Protein AF-K7WJP2-F1 (afdb_monomer)

Mean predicted aligned error: 11.39 Å

InterPro domains:
  IPR005546 Autotransporter beta-domain [PF03797] (173-309)
  IPR005546 Autotransporter beta-domain [PS51208] (166-311)
  IPR006315 Outer membrane autotransporter barrel domain [TIGR01414] (13-310)
  IPR022095 Outer membrane protein B, passenger domain, Rickettsia [PF12334] (1-45)
  IPR036709 Autotransporter beta-domain superfamily [G3DSA:2.40.128.130] (159-311)
  IPR036709 Autotransporter beta-domain superfamily [SSF103515] (112-309)

Organism: NCBI:txid109232

Solvent-accessible surface area (backbone atoms only — not comparable to full-atom values): 17684 Å² total; per-residue (Å²): 130,93,84,74,78,48,83,48,98,69,36,41,43,44,84,76,90,73,67,86,80,91,71,85,72,79,76,90,54,82,44,45,46,61,44,78,47,70,48,98,85,68,32,46,32,39,41,64,40,88,32,45,57,63,44,52,52,51,25,29,61,76,36,85,57,37,69,25,75,66,31,67,63,36,47,54,55,50,60,69,42,64,92,33,73,66,43,58,38,52,74,36,46,82,47,54,67,54,40,21,51,38,49,42,46,68,45,50,84,64,62,66,62,53,50,54,52,50,52,50,53,54,48,54,53,50,49,55,51,50,54,50,51,60,63,53,61,62,74,58,46,89,80,38,77,82,68,70,66,95,75,87,76,86,72,74,76,77,77,77,89,69,96,66,97,66,91,74,59,63,70,44,79,51,74,48,75,52,76,46,81,48,76,44,69,69,52,85,45,38,61,16,37,40,34,41,35,42,35,40,38,42,37,42,36,34,36,80,42,84,47,33,37,41,33,42,34,43,32,46,36,42,34,47,34,42,36,26,71,86,41,57,80,23,40,36,40,35,45,33,43,32,45,32,43,37,37,36,35,58,76,51,104,44,34,39,38,36,39,36,39,39,41,33,49,29,46,34,41,39,37,39,58,37,56,47,46,48,98,87,33,52,79,46,79,47,77,47,76,49,75,52,78,48,78,49,76,50,72,50,78,49,73,52,72,65,80,82,86,81,128

pLDDT: mean 81.8, std 19.87, range [26.59, 97.88]

Secondary structure (DSSP, 8-state):
----EEEETTEEEE-S---S-------S-TTEEEEEEE-TTS-EEEEEEE-HHHHHHHHHHTSTTTT-TTHHHHHHHHHH-TTSHHHHHHTT--SHHHHHHHHHHHH--SHHHHHHHHHHHHHHHHHHHHHHHHHHHTTS-TTSTTT----S-----------S--TT--EEEEEEEEEEEEEE--BTTBPPEEEEEEEEEEEEEEEEETTEEEEEEEEEEEEEEEE-GGGBTBEEEEEEEEEEEEEEEEEETTEEEEEEEEEEEEEEEEEEEEEEE-TT--EEEEEEEEEEEEEEEEEEEEEEE------

Foldseek 3Di:
DDWDWDDDVFKIWGDDPDDPDPDDDDDQQPQWDWDWDQDPVRIIIIGTDGNNLVLLLVLQCPDLLNQAPCLNVLSVVVCVPCVDPLNVQLSLARDSPRNNLQSSLVSHDCVVVVVVVVVVVVVVLVVVVVVVQVVCQQVLDPVNVVVPDDDDDDPPPPPDPDPDDDDAKDKDKDKDKDWDWDWDPQDSSDWTKIKIKIKMKIKMKIAPDSFKIKIKIKMWMWMKIQTHGSQHPKIKIKTKIKIKIWMKGDDDPFKIKIKMKMKMKIKMKIWGWHWGADPNSDIDIDIDIDIDIDMDIDMDMDMDTDDDPDD

Sequence (311 aa):
GTQTYTLIQGGARFNGTLGGPNFAVTGNNRFVKYGLIRDANQDYVITRTNNAANVVTNDIAGSQFAGAPGVGQNVTTFVNATNTAAYNNLLLAKNSADSANFVGAIVTGTSAAVTNVQLDVSKDIQAQLGNRLGALRYLGTPETAEMAGPEAGAVPAAVAAGDEAVDNVAYGIWAKSFYTDAHQSKKGGLAGYKAKTTGVVIGLDTLANDNLMIGAAIGITKTDIKHQDYKKGDKTNVNGFSFSLYGAQQLVENFFAQGSAIFSLNQVKNKSQRYFFDANGNMSKQIAAGNYDNMTFGGNLTVGYDYNAMQ

Structure (mmCIF, N/CA/C/O backbone):
data_AF-K7WJP2-F1
#
_entry.id   AF-K7WJP2-F1
#
loop_
_atom_site.group_PDB
_atom_site.id
_atom_site.type_symbol
_atom_site.label_atom_id
_atom_site.label_alt_id
_atom_site.label_comp_id
_atom_site.label_asym_id
_atom_site.label_entity_id
_atom_site.label_seq_id
_atom_site.pdbx_PDB_ins_code
_atom_site.Cartn_x
_atom_site.Cartn_y
_atom_site.Cartn_z
_atom_site.occupancy
_atom_site.B_iso_or_equiv
_atom_site.auth_seq_id
_atom_site.auth_comp_id
_atom_site.auth_asym_id
_atom_site.auth_atom_id
_atom_site.pdbx_PDB_model_num
ATOM 1 N N . GLY A 1 1 ? 33.399 -10.629 -53.355 1.00 42.06 1 GLY A N 1
ATOM 2 C CA . GLY A 1 1 ? 32.478 -9.787 -54.140 1.00 42.06 1 GLY A CA 1
ATOM 3 C C . GLY A 1 1 ? 31.813 -8.796 -53.214 1.00 42.06 1 GLY A C 1
ATOM 4 O O . GLY A 1 1 ? 31.504 -9.169 -52.088 1.00 42.06 1 GLY A O 1
ATOM 5 N N . THR A 1 2 ? 31.655 -7.552 -53.655 1.00 31.00 2 THR A N 1
ATOM 6 C CA . THR A 1 2 ? 30.932 -6.499 -52.929 1.00 31.00 2 THR A CA 1
ATOM 7 C C . THR A 1 2 ? 29.490 -6.941 -52.693 1.00 31.00 2 THR A C 1
ATOM 9 O O . THR A 1 2 ? 28.813 -7.322 -53.643 1.00 31.00 2 THR A O 1
ATOM 12 N N . GLN A 1 3 ? 29.037 -6.935 -51.439 1.00 45.59 3 GLN A N 1
ATOM 13 C CA . GLN A 1 3 ? 27.653 -7.254 -51.089 1.00 45.59 3 GLN A CA 1
ATOM 14 C C . GLN A 1 3 ? 26.854 -5.960 -50.932 1.00 45.59 3 GLN A C 1
ATOM 16 O O . GLN A 1 3 ? 27.326 -5.003 -50.315 1.00 45.59 3 GLN A O 1
ATOM 21 N N . THR A 1 4 ? 25.654 -5.936 -51.505 1.00 42.53 4 THR A N 1
ATOM 22 C CA . THR A 1 4 ? 24.751 -4.781 -51.496 1.00 42.53 4 THR A CA 1
ATOM 23 C C . THR A 1 4 ? 23.594 -5.060 -50.542 1.00 42.53 4 THR A C 1
ATOM 25 O O . THR A 1 4 ? 22.972 -6.118 -50.615 1.00 42.53 4 THR A O 1
ATOM 28 N N . TYR A 1 5 ? 23.295 -4.111 -49.654 1.00 54.72 5 TYR A N 1
ATOM 29 C CA . TYR A 1 5 ? 22.249 -4.243 -48.637 1.00 54.72 5 TYR A CA 1
ATOM 30 C C . TYR A 1 5 ? 21.093 -3.300 -48.949 1.00 54.72 5 TYR A C 1
ATOM 32 O O . TYR A 1 5 ? 21.313 -2.126 -49.244 1.00 54.72 5 TYR A O 1
ATOM 40 N N . THR A 1 6 ? 19.861 -3.799 -48.839 1.00 54.62 6 THR A N 1
ATOM 41 C CA . THR A 1 6 ? 18.664 -2.954 -48.948 1.00 54.62 6 THR A CA 1
ATOM 42 C C . THR A 1 6 ? 18.075 -2.735 -47.560 1.00 54.62 6 THR A C 1
ATOM 44 O O . THR A 1 6 ? 17.654 -3.688 -46.898 1.00 54.62 6 THR A O 1
ATOM 47 N N . LEU A 1 7 ? 18.055 -1.476 -47.122 1.00 45.44 7 LEU A N 1
ATOM 48 C CA . LEU A 1 7 ? 17.338 -1.038 -45.927 1.00 45.44 7 LEU A CA 1
ATOM 49 C C . LEU A 1 7 ? 15.843 -0.981 -46.247 1.00 45.44 7 LEU A C 1
ATOM 51 O O . LEU A 1 7 ? 15.426 -0.251 -47.143 1.00 45.44 7 LEU A O 1
ATOM 55 N N . ILE A 1 8 ? 15.041 -1.735 -45.503 1.00 59.69 8 ILE A N 1
ATOM 56 C CA . ILE A 1 8 ? 13.579 -1.636 -45.524 1.00 59.69 8 ILE A CA 1
ATOM 57 C C . ILE A 1 8 ? 13.104 -1.197 -44.139 1.00 59.69 8 ILE A C 1
ATOM 59 O O . ILE A 1 8 ? 13.778 -1.420 -43.133 1.00 59.69 8 ILE A O 1
ATOM 63 N N . GLN A 1 9 ? 11.948 -0.545 -44.049 1.00 44.25 9 GLN A N 1
ATOM 64 C CA . GLN A 1 9 ? 11.420 -0.108 -42.758 1.00 44.25 9 GLN A CA 1
ATOM 65 C C . GLN A 1 9 ? 11.231 -1.323 -41.829 1.00 44.25 9 GLN A C 1
ATOM 67 O O . GLN A 1 9 ? 10.409 -2.194 -42.091 1.00 44.25 9 GLN A O 1
ATOM 72 N N . GLY A 1 10 ? 12.029 -1.396 -40.759 1.00 60.16 10 GLY A N 1
ATOM 73 C CA . GLY A 1 10 ? 12.000 -2.496 -39.785 1.00 60.16 10 GLY A CA 1
ATOM 74 C C . GLY A 1 10 ? 13.001 -3.642 -40.009 1.00 60.16 10 GLY A C 1
ATOM 75 O O . GLY A 1 10 ? 13.039 -4.543 -39.170 1.00 60.16 10 GLY A O 1
ATOM 76 N N . GLY A 1 11 ? 13.842 -3.613 -41.054 1.00 60.06 11 GLY A N 1
ATOM 77 C CA . GLY A 1 11 ? 14.811 -4.688 -41.314 1.00 60.06 11 GLY A CA 1
ATOM 78 C C . GLY A 1 11 ? 15.838 -4.408 -42.420 1.00 60.06 11 GLY A C 1
ATOM 79 O O . GLY A 1 11 ? 15.867 -3.337 -43.022 1.00 60.06 11 GLY A O 1
ATOM 80 N N . ALA A 1 12 ? 16.693 -5.393 -42.691 1.00 62.19 12 ALA A N 1
ATOM 81 C CA . ALA A 1 12 ? 17.629 -5.382 -43.818 1.00 62.19 12 ALA A CA 1
ATOM 82 C C . ALA A 1 12 ? 17.532 -6.705 -44.588 1.00 62.19 12 ALA A C 1
ATOM 84 O O . ALA A 1 12 ? 17.389 -7.761 -43.964 1.00 62.19 12 ALA A O 1
ATOM 85 N N . ARG A 1 13 ? 17.597 -6.632 -45.923 1.00 59.22 13 ARG A N 1
ATOM 86 C CA . ARG A 1 13 ? 17.560 -7.790 -46.834 1.00 59.22 13 ARG A CA 1
ATOM 87 C C . ARG A 1 13 ? 18.936 -8.091 -47.423 1.00 59.22 13 ARG A C 1
ATOM 89 O O . ARG A 1 13 ? 19.665 -7.161 -47.778 1.00 59.22 13 ARG A O 1
ATOM 96 N N . PHE A 1 14 ? 19.233 -9.380 -47.581 1.00 64.06 14 PHE A N 1
ATOM 97 C CA . PHE A 1 14 ? 20.459 -9.899 -48.193 1.00 64.06 14 PHE A CA 1
ATOM 98 C C . PHE A 1 14 ? 20.090 -10.834 -49.347 1.00 64.06 14 PHE A C 1
ATOM 100 O O . PHE A 1 14 ? 19.375 -11.811 -49.126 1.00 64.06 14 PHE A O 1
ATOM 107 N N . ASN A 1 15 ? 20.605 -10.554 -50.547 1.00 53.50 15 ASN A N 1
ATOM 108 C CA . ASN A 1 15 ? 20.415 -11.395 -51.729 1.00 53.50 15 ASN A CA 1
ATOM 109 C C . ASN A 1 15 ? 21.696 -12.210 -51.996 1.00 53.50 15 ASN A C 1
ATOM 111 O O . ASN A 1 15 ? 22.764 -11.627 -52.200 1.00 53.50 15 ASN A O 1
ATOM 115 N N . GLY A 1 16 ? 21.604 -13.546 -51.954 1.00 57.06 16 GLY A N 1
ATOM 116 C CA . GLY A 1 16 ? 22.707 -14.460 -52.277 1.00 57.06 16 GLY A CA 1
ATOM 117 C C . GLY A 1 16 ? 22.686 -15.809 -51.541 1.00 57.06 16 GLY A C 1
ATOM 118 O O . GLY A 1 16 ? 22.072 -15.968 -50.486 1.00 57.06 16 GLY A O 1
ATOM 119 N N . THR A 1 17 ? 23.409 -16.792 -52.086 1.00 50.03 17 THR A N 1
ATOM 120 C CA . THR A 1 17 ? 23.555 -18.149 -51.529 1.00 50.03 17 THR A CA 1
ATOM 121 C C . THR A 1 17 ? 24.584 -18.161 -50.394 1.00 50.03 17 THR A C 1
ATOM 123 O O . THR A 1 17 ? 25.717 -18.611 -50.554 1.00 50.03 17 THR A O 1
ATOM 126 N N . LEU A 1 18 ? 24.224 -17.619 -49.230 1.00 55.09 18 LEU A N 1
ATOM 127 C CA . LEU A 1 18 ? 25.015 -17.833 -48.017 1.00 55.09 18 LEU A CA 1
ATOM 128 C C . LEU A 1 18 ? 24.866 -19.309 -47.609 1.00 55.09 18 LEU A C 1
ATOM 130 O O . LEU A 1 18 ? 23.744 -19.779 -47.404 1.00 55.09 18 LEU A O 1
ATOM 134 N N . GLY A 1 19 ? 25.982 -20.041 -47.494 1.00 56.62 19 GLY A N 1
ATOM 135 C CA . GLY A 1 19 ? 26.003 -21.344 -46.817 1.00 56.62 19 GLY A CA 1
ATOM 136 C C . GLY A 1 19 ? 25.412 -21.235 -45.403 1.00 56.62 19 GLY A C 1
ATOM 137 O O . GLY A 1 19 ? 25.327 -20.128 -44.870 1.00 56.62 19 GLY A O 1
ATOM 138 N N . GLY A 1 20 ? 24.970 -22.364 -44.825 1.00 53.22 20 GLY A N 1
ATOM 139 C CA . GLY A 1 20 ? 24.251 -22.421 -43.539 1.00 53.22 20 GLY A CA 1
ATOM 140 C C . GLY A 1 20 ? 24.788 -21.404 -42.516 1.00 53.22 20 GLY A C 1
ATOM 141 O O . GLY A 1 20 ? 25.998 -21.363 -42.290 1.00 53.22 20 GLY A O 1
ATOM 142 N N . PRO A 1 21 ? 23.940 -20.515 -41.968 1.00 55.06 21 PRO A N 1
ATOM 143 C CA . PRO A 1 21 ? 24.413 -19.245 -41.435 1.00 55.06 21 PRO A CA 1
ATOM 144 C C . PRO A 1 21 ? 25.170 -19.439 -40.116 1.00 55.06 21 PRO A C 1
ATOM 146 O O . PRO A 1 21 ? 24.566 -19.708 -39.085 1.00 55.06 21 PRO A O 1
ATOM 149 N N . ASN A 1 22 ? 26.483 -19.204 -40.132 1.00 54.97 22 ASN A N 1
ATOM 150 C CA . ASN A 1 22 ? 27.316 -19.025 -38.932 1.00 54.97 22 ASN A CA 1
ATOM 151 C C . ASN A 1 22 ? 27.387 -17.542 -38.496 1.00 54.97 22 ASN A C 1
ATOM 153 O O . ASN A 1 22 ? 28.381 -17.101 -37.923 1.00 54.97 22 ASN A O 1
ATOM 157 N N . PHE A 1 23 ? 26.360 -16.740 -38.795 1.00 63.97 23 PHE A N 1
ATOM 158 C CA . PHE A 1 23 ? 26.333 -15.311 -38.469 1.00 63.97 23 PHE A CA 1
ATOM 159 C C . PHE A 1 23 ? 25.456 -15.048 -37.243 1.00 63.97 23 PHE A C 1
ATOM 161 O O . PHE A 1 23 ? 24.281 -15.411 -37.221 1.00 63.97 23 PHE A O 1
ATOM 168 N N . ALA A 1 24 ? 26.010 -14.371 -36.238 1.00 64.50 24 ALA A N 1
ATOM 169 C CA . ALA A 1 24 ? 25.243 -13.873 -35.104 1.00 64.50 24 ALA A CA 1
ATOM 170 C C . ALA A 1 24 ? 24.642 -12.500 -35.444 1.00 64.50 24 ALA A C 1
ATOM 172 O O . ALA A 1 24 ? 25.373 -11.562 -35.759 1.00 64.50 24 ALA A O 1
ATOM 173 N N . VAL A 1 25 ? 23.317 -12.361 -35.352 1.00 71.19 25 VAL A N 1
ATOM 174 C CA . VAL A 1 25 ? 22.659 -11.047 -35.384 1.00 71.19 25 VAL A CA 1
ATOM 175 C C . VAL A 1 25 ? 22.611 -10.516 -33.957 1.00 71.19 25 VAL A C 1
ATOM 177 O O . VAL A 1 25 ? 21.909 -11.061 -33.108 1.00 71.19 25 VAL A O 1
ATOM 180 N N . THR A 1 26 ? 23.364 -9.453 -33.692 1.00 71.81 26 THR A N 1
ATOM 181 C CA . THR A 1 26 ? 23.418 -8.802 -32.381 1.00 71.81 26 THR A CA 1
ATOM 182 C C . THR A 1 26 ? 22.869 -7.382 -32.459 1.00 71.81 26 THR A C 1
ATOM 184 O O . THR A 1 26 ? 22.815 -6.758 -33.519 1.00 71.81 26 THR A O 1
ATOM 187 N N . GLY A 1 27 ? 22.422 -6.862 -31.320 1.00 77.75 27 GLY A N 1
ATOM 188 C CA . GLY A 1 27 ? 21.966 -5.487 -31.198 1.00 77.75 27 GLY A CA 1
ATOM 189 C C . GLY A 1 27 ? 22.029 -5.025 -29.750 1.00 77.75 27 GLY A C 1
ATOM 190 O O . GLY A 1 27 ? 21.942 -5.829 -28.826 1.00 77.75 27 GLY A O 1
ATOM 191 N N . ASN A 1 28 ? 22.190 -3.717 -29.559 1.00 82.94 28 ASN A N 1
ATOM 192 C CA . ASN A 1 28 ? 22.454 -3.142 -28.236 1.00 82.94 28 ASN A CA 1
ATOM 193 C C . ASN A 1 28 ? 21.174 -2.771 -27.468 1.00 82.94 28 ASN A C 1
ATOM 195 O O . ASN A 1 28 ? 21.239 -2.450 -26.285 1.00 82.94 28 ASN A O 1
ATOM 199 N N . ASN A 1 29 ? 20.003 -2.786 -28.119 1.00 88.94 29 ASN A N 1
ATOM 200 C CA . ASN A 1 29 ? 18.738 -2.469 -27.460 1.00 88.94 29 ASN A CA 1
ATOM 201 C C . ASN A 1 29 ? 18.149 -3.722 -26.801 1.00 88.94 29 ASN A C 1
ATOM 203 O O . ASN A 1 29 ? 17.668 -4.624 -27.484 1.00 88.94 29 ASN A O 1
ATOM 207 N N . ARG A 1 30 ? 18.125 -3.734 -25.466 1.00 92.44 30 ARG A N 1
ATOM 208 C CA . ARG A 1 30 ? 17.637 -4.867 -24.671 1.00 92.44 30 ARG A CA 1
ATOM 209 C C . ARG A 1 30 ? 16.148 -5.172 -24.830 1.00 92.44 30 ARG A C 1
ATOM 211 O O . ARG A 1 30 ? 15.742 -6.299 -24.586 1.00 92.44 30 ARG A O 1
ATOM 218 N N . PHE A 1 31 ? 15.343 -4.199 -25.248 1.00 94.19 31 PHE A N 1
ATOM 219 C CA . PHE A 1 31 ? 13.901 -4.350 -25.456 1.00 94.19 31 PHE A CA 1
ATOM 220 C C . PHE A 1 31 ? 13.544 -4.799 -26.876 1.00 94.19 31 PHE A C 1
ATOM 222 O O . PHE A 1 31 ? 12.366 -4.939 -27.200 1.00 94.19 31 PHE A O 1
ATOM 229 N N . VAL A 1 32 ? 14.540 -5.036 -27.732 1.00 91.69 32 VAL A N 1
ATOM 230 C CA . VAL A 1 32 ? 14.349 -5.513 -29.102 1.00 91.69 32 VAL A CA 1
ATOM 231 C C . VAL A 1 32 ? 14.952 -6.902 -29.232 1.00 91.69 32 VAL A C 1
ATOM 233 O O . VAL A 1 32 ? 16.124 -7.121 -28.940 1.00 91.69 32 VAL A O 1
ATOM 236 N N . LYS A 1 33 ? 14.152 -7.848 -29.723 1.00 89.81 33 LYS A N 1
ATOM 237 C CA . LYS A 1 33 ? 14.660 -9.137 -30.180 1.00 89.81 33 LYS A CA 1
ATOM 238 C C . LYS A 1 33 ? 15.110 -8.982 -31.628 1.00 89.81 33 LYS A C 1
ATOM 240 O O . LYS A 1 33 ? 14.296 -8.662 -32.496 1.00 89.81 33 LYS A O 1
ATOM 245 N N .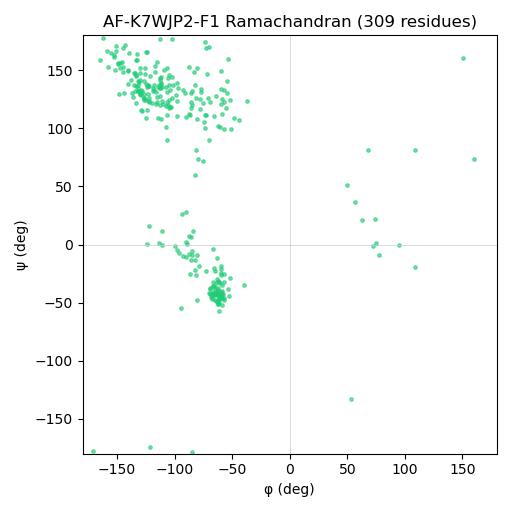 TYR A 1 34 ? 16.399 -9.190 -31.859 1.00 87.50 34 TYR A N 1
ATOM 246 C CA . TYR A 1 34 ? 16.982 -9.234 -33.192 1.00 87.50 34 TYR A CA 1
ATOM 247 C C . TYR A 1 34 ? 16.995 -10.682 -33.675 1.00 87.50 34 TYR A C 1
ATOM 249 O O . TYR A 1 34 ? 17.359 -11.585 -32.922 1.00 87.50 34 TYR A O 1
ATOM 257 N N . GLY A 1 35 ? 16.551 -10.906 -34.905 1.00 84.50 35 GLY A N 1
ATOM 258 C CA . GLY A 1 35 ? 16.470 -12.238 -35.490 1.00 84.50 35 GLY A CA 1
ATOM 259 C C . GLY A 1 35 ? 16.896 -12.241 -36.946 1.00 84.50 35 GLY A C 1
ATOM 260 O O . GLY A 1 35 ? 16.982 -11.195 -37.586 1.00 84.50 35 GLY A O 1
ATOM 261 N N . LEU A 1 36 ? 17.148 -13.439 -37.459 1.00 81.75 36 LEU A N 1
ATOM 262 C CA . LEU A 1 36 ? 17.381 -13.698 -38.870 1.00 81.75 36 LEU A CA 1
ATOM 263 C C . LEU A 1 36 ? 16.337 -14.713 -39.329 1.00 81.75 36 LEU A C 1
ATOM 265 O O . LEU A 1 36 ? 16.236 -15.791 -38.745 1.00 81.75 36 LEU A O 1
ATOM 269 N N . ILE A 1 37 ? 15.554 -14.365 -40.344 1.00 80.31 37 ILE A N 1
ATOM 270 C CA . ILE A 1 37 ? 14.560 -15.261 -40.949 1.00 80.31 37 ILE A CA 1
ATOM 271 C C . ILE A 1 37 ? 14.809 -15.386 -42.454 1.00 80.31 37 ILE A C 1
ATOM 273 O O . ILE A 1 37 ? 15.534 -14.576 -43.031 1.00 80.31 37 ILE A O 1
ATOM 277 N N . ARG A 1 38 ? 14.189 -16.385 -43.090 1.00 79.75 38 ARG A N 1
ATOM 278 C CA . ARG A 1 38 ? 14.056 -16.462 -44.551 1.00 79.75 38 ARG A CA 1
ATOM 279 C C . ARG A 1 38 ? 12.673 -15.955 -44.939 1.00 79.75 38 ARG A C 1
ATOM 281 O O . ARG A 1 38 ? 11.694 -16.404 -44.344 1.00 79.75 38 ARG A O 1
ATOM 288 N N . ASP A 1 39 ? 12.590 -15.015 -45.877 1.00 75.12 39 ASP A N 1
ATOM 289 C CA . ASP A 1 39 ? 11.297 -14.561 -46.398 1.00 75.12 39 ASP A CA 1
ATOM 290 C C . ASP A 1 39 ? 10.776 -15.466 -47.529 1.00 75.12 39 ASP A C 1
ATOM 292 O O . ASP A 1 39 ? 11.383 -16.485 -47.868 1.00 75.12 39 ASP A O 1
ATOM 296 N N . ALA A 1 40 ? 9.613 -15.123 -48.091 1.00 81.75 40 ALA A N 1
ATOM 297 C CA . ALA A 1 40 ? 8.957 -15.913 -49.136 1.00 81.75 40 ALA A CA 1
ATOM 298 C C . ALA A 1 40 ? 9.818 -16.093 -50.400 1.00 81.75 40 ALA A C 1
ATOM 300 O O . ALA A 1 40 ? 9.674 -17.100 -51.091 1.00 81.75 40 ALA A O 1
ATOM 301 N N . ASN A 1 41 ? 10.741 -15.165 -50.667 1.00 81.56 41 ASN A N 1
ATOM 302 C CA . ASN A 1 41 ? 11.667 -15.233 -51.797 1.00 81.56 41 ASN A CA 1
ATOM 303 C C . ASN A 1 41 ? 12.942 -16.008 -51.457 1.00 81.56 41 ASN A C 1
ATOM 305 O O . ASN A 1 41 ? 13.870 -16.039 -52.259 1.00 81.56 41 ASN A O 1
ATOM 309 N N . GLN A 1 42 ? 12.990 -16.641 -50.280 1.00 77.69 42 GLN A N 1
ATOM 310 C CA . GLN A 1 42 ? 14.172 -17.310 -49.757 1.00 77.69 42 GLN A CA 1
ATOM 311 C C . GLN A 1 42 ? 15.340 -16.337 -49.511 1.00 77.69 42 GLN A C 1
ATOM 313 O O . GLN A 1 42 ? 16.478 -16.790 -49.369 1.00 77.69 42 GLN A O 1
ATOM 318 N N . ASP A 1 43 ? 15.078 -15.036 -49.361 1.00 75.44 43 ASP A N 1
ATOM 319 C CA . ASP A 1 43 ? 16.090 -14.054 -48.968 1.00 75.44 43 ASP A CA 1
ATOM 320 C C . ASP A 1 43 ? 16.259 -14.043 -47.447 1.00 75.44 43 ASP A C 1
ATOM 322 O O . ASP A 1 43 ? 15.314 -14.284 -46.690 1.00 75.44 43 ASP A O 1
ATOM 326 N N . TYR A 1 44 ? 17.469 -13.746 -46.970 1.00 75.38 44 TYR A N 1
ATOM 327 C CA . TYR A 1 44 ? 17.690 -13.529 -45.542 1.00 75.38 44 TYR A CA 1
ATOM 328 C C . TYR A 1 44 ? 17.191 -12.137 -45.140 1.00 75.38 44 TYR A C 1
ATOM 330 O O . TYR A 1 44 ? 17.542 -11.132 -45.765 1.00 75.38 44 TYR A O 1
ATOM 338 N N . VAL A 1 45 ? 16.406 -12.075 -44.063 1.00 76.69 45 VAL A N 1
ATOM 339 C CA . VAL A 1 45 ? 15.845 -10.835 -43.515 1.00 76.69 45 VAL A CA 1
ATOM 340 C C . VAL A 1 45 ? 16.192 -10.712 -42.040 1.00 76.69 45 VAL A C 1
ATOM 342 O O . VAL A 1 45 ? 15.866 -11.589 -41.238 1.00 76.69 45 VAL A O 1
ATOM 345 N N . ILE A 1 46 ? 16.826 -9.597 -41.671 1.00 80.81 46 ILE A N 1
ATOM 346 C CA . ILE A 1 46 ? 16.998 -9.231 -40.262 1.00 80.81 46 ILE A CA 1
ATOM 347 C C . ILE A 1 46 ? 15.689 -8.653 -39.743 1.00 80.81 46 ILE A C 1
ATOM 349 O O . ILE A 1 46 ? 15.180 -7.670 -40.285 1.00 80.81 46 ILE A O 1
ATOM 353 N N . THR A 1 47 ? 15.180 -9.229 -38.661 1.00 83.19 47 THR A N 1
ATOM 354 C CA . THR A 1 47 ? 13.976 -8.761 -37.977 1.00 83.19 47 THR A CA 1
ATOM 355 C C . THR A 1 47 ? 14.324 -8.037 -36.688 1.00 83.19 47 THR A C 1
ATOM 357 O O . THR A 1 47 ? 15.276 -8.377 -35.981 1.00 83.19 47 THR A O 1
ATOM 360 N N . ARG A 1 48 ? 13.523 -7.018 -36.375 1.00 87.69 48 ARG A N 1
ATOM 361 C CA . ARG A 1 48 ? 13.535 -6.313 -35.094 1.00 87.69 48 ARG A CA 1
ATOM 362 C C . ARG A 1 48 ? 12.133 -6.362 -34.515 1.00 87.69 48 ARG A C 1
ATOM 364 O O . ARG A 1 48 ? 11.234 -5.699 -35.022 1.00 87.69 48 ARG A O 1
ATOM 371 N N . THR A 1 49 ? 11.950 -7.133 -33.453 1.00 89.25 49 THR A N 1
ATOM 372 C CA . THR A 1 49 ? 10.641 -7.298 -32.811 1.00 89.25 49 THR A CA 1
ATOM 373 C C . THR A 1 49 ? 10.665 -6.681 -31.421 1.00 89.25 49 THR A C 1
ATOM 375 O O . THR A 1 49 ? 11.617 -6.889 -30.667 1.00 89.25 49 THR A O 1
ATOM 378 N N . ASN A 1 50 ? 9.621 -5.924 -31.071 1.00 89.50 50 ASN A N 1
ATOM 379 C CA . ASN A 1 50 ? 9.441 -5.435 -29.707 1.00 89.50 50 ASN A CA 1
ATOM 380 C C . ASN A 1 50 ? 9.342 -6.634 -28.751 1.00 89.50 50 ASN A C 1
ATOM 382 O O . ASN A 1 50 ? 8.474 -7.489 -28.902 1.00 89.50 50 ASN A O 1
ATOM 386 N N . ASN A 1 51 ? 10.249 -6.688 -27.783 1.00 92.75 51 ASN A N 1
ATOM 387 C CA . ASN A 1 51 ? 10.341 -7.734 -26.774 1.00 92.75 51 ASN A CA 1
ATOM 388 C C . ASN A 1 51 ? 10.238 -7.157 -25.352 1.00 92.75 51 ASN A C 1
ATOM 390 O O . ASN A 1 51 ? 10.591 -7.832 -24.385 1.00 92.75 51 ASN A O 1
ATOM 394 N N . ALA A 1 52 ? 9.772 -5.909 -25.211 1.00 94.31 52 ALA A N 1
ATOM 395 C CA . ALA A 1 52 ? 9.744 -5.200 -23.938 1.00 94.31 52 ALA A CA 1
ATOM 396 C C . ALA A 1 52 ? 8.937 -5.943 -22.871 1.00 94.31 52 ALA A C 1
ATOM 398 O O . ALA A 1 52 ? 9.407 -6.080 -21.747 1.00 94.31 52 ALA A O 1
ATOM 399 N N . ALA A 1 53 ? 7.778 -6.497 -23.236 1.00 94.31 53 ALA A N 1
ATOM 400 C CA . ALA A 1 53 ? 6.939 -7.257 -22.314 1.00 94.31 53 ALA A CA 1
ATOM 401 C C . ALA A 1 53 ? 7.682 -8.449 -21.688 1.00 94.31 53 ALA A C 1
ATOM 403 O O . ALA A 1 53 ? 7.689 -8.594 -20.466 1.00 94.31 53 ALA A O 1
ATOM 404 N N . ASN A 1 54 ? 8.369 -9.257 -22.501 1.00 95.25 54 ASN A N 1
ATOM 405 C CA . ASN A 1 54 ? 9.128 -10.414 -22.017 1.00 95.25 54 ASN A CA 1
ATOM 406 C C . ASN A 1 54 ? 10.315 -9.988 -21.147 1.00 95.25 54 ASN A C 1
ATOM 408 O O . ASN A 1 54 ? 10.549 -10.568 -20.090 1.00 95.25 54 ASN A O 1
ATOM 412 N N . VAL A 1 55 ? 11.048 -8.956 -21.575 1.00 96.50 55 VAL A N 1
ATOM 413 C CA . VAL A 1 55 ? 12.214 -8.435 -20.847 1.00 96.50 55 VAL A CA 1
ATOM 414 C C . VAL A 1 55 ? 11.798 -7.902 -19.483 1.00 96.50 55 VAL A C 1
ATOM 416 O O . VAL A 1 55 ? 12.345 -8.332 -18.478 1.00 96.50 55 VAL A O 1
ATOM 419 N N . VAL A 1 56 ? 10.785 -7.036 -19.426 1.00 97.25 56 VAL A N 1
ATOM 420 C CA . VAL A 1 56 ? 10.295 -6.456 -18.167 1.00 97.25 56 VAL A CA 1
ATOM 421 C C . VAL A 1 56 ? 9.715 -7.527 -17.250 1.00 97.25 56 VAL A C 1
ATOM 423 O O . VAL A 1 56 ? 9.961 -7.491 -16.049 1.00 97.25 56 VAL A O 1
ATOM 426 N N . THR A 1 57 ? 8.968 -8.490 -17.795 1.00 96.31 57 THR A N 1
ATOM 427 C CA . THR A 1 57 ? 8.410 -9.593 -16.997 1.00 96.31 57 THR A CA 1
ATOM 428 C C . THR A 1 57 ? 9.523 -10.407 -16.342 1.00 96.31 57 THR A C 1
ATOM 430 O O . THR A 1 57 ? 9.467 -10.654 -15.138 1.00 96.31 57 THR A O 1
ATOM 433 N N . ASN A 1 58 ? 10.569 -10.755 -17.097 1.00 96.88 58 ASN A N 1
ATOM 434 C CA . ASN A 1 58 ? 11.726 -11.480 -16.573 1.00 96.88 58 ASN A CA 1
ATOM 435 C C . ASN A 1 58 ? 12.539 -10.635 -15.583 1.00 96.88 58 ASN A C 1
ATOM 437 O O . ASN A 1 58 ? 12.920 -11.132 -14.526 1.00 96.88 58 ASN A O 1
ATOM 441 N N . ASP A 1 59 ? 12.759 -9.356 -15.893 1.00 97.81 59 ASP A N 1
ATOM 442 C CA . ASP A 1 59 ? 13.474 -8.419 -15.026 1.00 97.81 59 ASP A CA 1
ATOM 443 C C . ASP A 1 59 ? 12.755 -8.277 -13.672 1.00 97.81 59 ASP A C 1
ATOM 445 O O . ASP A 1 59 ? 13.396 -8.328 -12.624 1.00 97.81 59 ASP A O 1
ATOM 449 N N . ILE A 1 60 ? 11.419 -8.178 -13.665 1.00 97.19 60 ILE A N 1
ATOM 450 C CA . ILE A 1 60 ? 10.616 -8.132 -12.435 1.00 97.19 60 ILE A CA 1
ATOM 451 C C . ILE A 1 60 ? 10.653 -9.472 -11.696 1.00 97.19 60 ILE A C 1
ATOM 453 O O . ILE A 1 60 ? 10.852 -9.476 -10.478 1.00 97.19 60 ILE A O 1
ATOM 457 N N . ALA A 1 61 ? 10.500 -10.596 -12.399 1.00 95.25 61 ALA A N 1
ATOM 458 C CA . ALA A 1 61 ? 10.538 -11.929 -11.797 1.00 95.25 61 ALA A CA 1
ATOM 459 C C . ALA A 1 61 ? 11.892 -12.243 -11.134 1.00 95.25 61 ALA A C 1
ATOM 461 O O . ALA A 1 61 ? 11.928 -12.918 -10.109 1.00 95.25 61 ALA A O 1
ATOM 462 N N . GLY A 1 62 ? 12.992 -11.711 -11.676 1.00 95.31 62 GLY A N 1
ATOM 463 C CA . GLY A 1 62 ? 14.338 -11.819 -11.105 1.00 95.31 62 GLY A CA 1
ATOM 464 C C . GLY A 1 62 ? 14.685 -10.757 -10.054 1.00 95.31 62 GLY A C 1
ATOM 465 O O . GLY A 1 62 ? 15.838 -10.674 -9.638 1.00 95.31 62 GLY A O 1
ATOM 466 N N . SER A 1 63 ? 13.731 -9.918 -9.638 1.00 95.50 63 SER A N 1
ATOM 467 C CA . SER A 1 63 ? 13.984 -8.767 -8.760 1.00 95.50 63 SER A CA 1
ATOM 468 C C . SER A 1 63 ? 13.367 -8.902 -7.365 1.00 95.50 63 SER A C 1
ATOM 470 O O . SER A 1 63 ? 12.591 -9.805 -7.065 1.00 95.50 63 SER A O 1
ATOM 472 N N . GLN A 1 64 ? 13.634 -7.910 -6.512 1.00 91.88 64 GLN A N 1
ATOM 473 C CA . GLN A 1 64 ? 13.017 -7.766 -5.188 1.00 91.88 64 GLN A CA 1
ATOM 474 C C . GLN A 1 64 ? 11.480 -7.627 -5.197 1.00 91.88 64 GLN A C 1
ATOM 476 O O . GLN A 1 64 ? 10.853 -7.850 -4.156 1.00 91.88 64 GLN A O 1
ATOM 481 N N . PHE A 1 65 ? 10.886 -7.273 -6.344 1.00 93.75 65 PHE A N 1
ATOM 482 C CA . PHE A 1 65 ? 9.436 -7.137 -6.535 1.00 93.75 65 PHE A CA 1
ATOM 483 C C . PHE A 1 65 ? 8.754 -8.470 -6.879 1.00 93.75 65 PHE A C 1
ATOM 485 O O . PHE A 1 65 ? 7.524 -8.526 -6.958 1.00 93.75 65 PHE A O 1
ATOM 492 N N . ALA A 1 66 ? 9.527 -9.542 -7.081 1.00 92.06 66 ALA A N 1
ATOM 493 C CA . ALA A 1 66 ? 8.995 -10.866 -7.358 1.00 92.06 66 ALA A CA 1
ATOM 494 C C . ALA A 1 66 ? 8.040 -11.325 -6.243 1.00 92.06 66 ALA A C 1
ATOM 496 O O . ALA A 1 66 ? 8.325 -11.195 -5.048 1.00 92.06 66 ALA A O 1
ATOM 497 N N . GLY A 1 67 ? 6.883 -11.849 -6.651 1.00 87.62 67 GL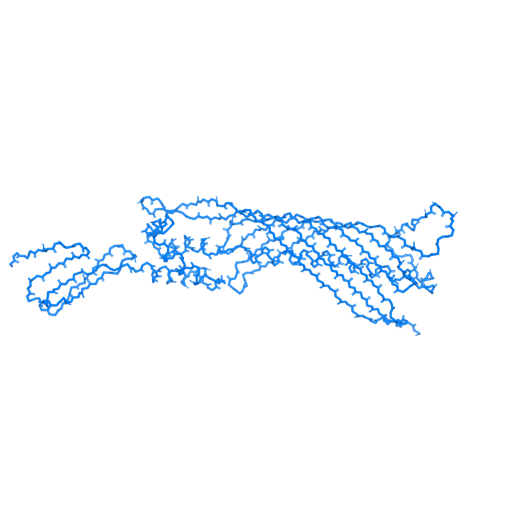Y A N 1
ATOM 498 C CA . GLY A 1 67 ? 5.841 -12.318 -5.740 1.00 87.62 67 GLY A CA 1
ATOM 499 C C . GLY A 1 67 ? 5.028 -11.216 -5.055 1.00 87.62 67 GLY A C 1
ATOM 500 O O . GLY A 1 67 ? 4.144 -11.546 -4.269 1.00 87.62 67 GLY A O 1
ATOM 501 N N . ALA A 1 68 ? 5.275 -9.929 -5.336 1.00 90.50 68 ALA A N 1
ATOM 502 C CA . ALA A 1 68 ? 4.411 -8.866 -4.832 1.00 90.50 68 ALA A CA 1
ATOM 503 C C . ALA A 1 68 ? 2.966 -9.060 -5.355 1.00 90.50 68 ALA A C 1
ATOM 505 O O . ALA A 1 68 ? 2.776 -9.322 -6.548 1.00 90.50 68 ALA A O 1
ATOM 506 N N . PRO A 1 69 ? 1.931 -8.938 -4.502 1.00 88.75 69 PRO A N 1
ATOM 507 C CA . PRO A 1 69 ? 0.547 -9.168 -4.910 1.00 88.75 69 PRO A CA 1
ATOM 508 C C . PRO A 1 69 ? 0.133 -8.315 -6.114 1.00 88.75 69 PRO A C 1
ATOM 510 O O . PRO A 1 69 ? 0.355 -7.105 -6.138 1.00 88.75 69 PRO A O 1
ATOM 513 N N . GLY A 1 70 ? -0.456 -8.959 -7.125 1.00 89.31 70 GLY A N 1
ATOM 514 C CA . GLY A 1 70 ? -0.925 -8.303 -8.352 1.00 89.31 70 GLY A CA 1
ATOM 515 C C . GLY A 1 70 ? 0.175 -7.834 -9.314 1.00 89.31 70 GLY A C 1
ATOM 516 O O . GLY A 1 70 ? -0.150 -7.328 -10.388 1.00 89.31 70 GLY A O 1
ATOM 517 N N . VAL A 1 71 ? 1.463 -8.021 -8.988 1.00 92.62 71 VAL A N 1
ATOM 518 C CA . VAL A 1 71 ? 2.574 -7.452 -9.771 1.00 92.62 71 VAL A CA 1
ATOM 519 C C . VAL A 1 71 ? 2.578 -7.923 -11.224 1.00 92.62 71 VAL A C 1
ATOM 521 O O . VAL A 1 71 ? 2.761 -7.100 -12.110 1.00 92.62 71 VAL A O 1
ATOM 524 N N . GLY A 1 72 ? 2.305 -9.206 -11.489 1.00 92.31 72 GLY A N 1
ATOM 525 C CA . GLY A 1 72 ? 2.274 -9.751 -12.851 1.00 92.31 72 GLY A CA 1
ATOM 526 C C . GLY A 1 72 ? 1.244 -9.047 -13.739 1.00 92.31 72 GLY A C 1
ATOM 527 O O . GLY A 1 72 ? 1.599 -8.506 -14.782 1.00 92.31 72 GLY A O 1
ATOM 528 N N . GLN A 1 73 ? -0.006 -8.948 -13.272 1.00 93.69 73 GLN A N 1
ATOM 529 C CA . GLN A 1 73 ? -1.084 -8.267 -14.000 1.00 93.69 73 GLN A CA 1
ATOM 530 C C . GLN A 1 73 ? -0.799 -6.774 -14.203 1.00 93.69 73 GLN A C 1
ATOM 532 O O . GLN A 1 73 ? -1.067 -6.220 -15.273 1.00 93.69 73 GLN A O 1
ATOM 537 N N . ASN A 1 74 ? -0.219 -6.121 -13.194 1.00 95.12 74 ASN A N 1
ATOM 538 C CA . ASN A 1 74 ? 0.130 -4.706 -13.272 1.00 95.12 74 ASN A CA 1
ATOM 539 C C . ASN A 1 74 ? 1.289 -4.465 -14.252 1.00 95.12 74 ASN A C 1
ATOM 541 O O . ASN A 1 74 ? 1.261 -3.482 -14.991 1.00 95.12 74 ASN A O 1
ATOM 545 N N . VAL A 1 75 ? 2.275 -5.369 -14.311 1.00 96.12 75 VAL A N 1
ATOM 546 C CA . VAL A 1 75 ? 3.346 -5.340 -15.319 1.00 96.12 75 VAL A CA 1
ATOM 547 C C . VAL A 1 75 ? 2.765 -5.511 -16.715 1.00 96.12 75 VAL A C 1
ATOM 549 O O . VAL A 1 75 ? 3.075 -4.700 -17.582 1.00 96.12 75 VAL A O 1
ATOM 552 N N . THR A 1 76 ? 1.887 -6.496 -16.931 1.00 95.06 76 THR A N 1
ATOM 553 C CA . THR A 1 76 ? 1.208 -6.693 -18.221 1.00 95.06 76 THR A CA 1
ATOM 554 C C . THR A 1 76 ? 0.443 -5.440 -18.645 1.00 95.06 76 THR A C 1
ATOM 556 O O . THR A 1 76 ? 0.587 -4.980 -19.776 1.00 95.06 76 THR A O 1
ATOM 559 N N . THR A 1 77 ? -0.311 -4.835 -17.725 1.00 95.44 77 THR A N 1
ATOM 560 C CA . THR A 1 77 ? -1.017 -3.567 -17.974 1.00 95.44 77 THR A CA 1
ATOM 561 C C . THR A 1 77 ? -0.046 -2.452 -18.363 1.00 95.44 77 THR A C 1
ATOM 563 O O . THR A 1 77 ? -0.276 -1.745 -19.342 1.00 95.44 77 THR A O 1
ATOM 566 N N . PHE A 1 78 ? 1.065 -2.320 -17.634 1.00 95.88 78 PHE A N 1
ATOM 567 C CA . PHE A 1 78 ? 2.081 -1.304 -17.888 1.00 95.88 78 PHE A CA 1
ATOM 568 C C . PHE A 1 78 ? 2.730 -1.454 -19.274 1.00 95.88 78 PHE A C 1
ATOM 570 O O . PHE A 1 78 ? 2.804 -0.482 -20.024 1.00 95.88 78 PHE A O 1
ATOM 577 N N . VAL A 1 79 ? 3.186 -2.658 -19.642 1.00 94.44 79 VAL A N 1
ATOM 578 C CA . VAL A 1 79 ? 3.907 -2.881 -20.913 1.00 94.44 79 VAL A CA 1
ATOM 579 C C . VAL A 1 79 ? 2.995 -2.828 -22.139 1.00 94.44 79 VAL A C 1
ATOM 581 O O . VAL A 1 79 ? 3.475 -2.538 -23.231 1.00 94.44 79 VAL A O 1
ATOM 584 N N . ASN A 1 80 ? 1.689 -3.054 -21.968 1.00 93.00 80 ASN A N 1
ATOM 585 C CA . ASN A 1 80 ? 0.701 -2.895 -23.037 1.00 93.00 80 ASN A CA 1
ATOM 586 C C . ASN A 1 80 ? 0.327 -1.421 -23.282 1.00 93.00 80 ASN A C 1
ATOM 588 O O . ASN A 1 80 ? -0.167 -1.080 -24.355 1.00 93.00 80 ASN A O 1
ATOM 592 N N . ALA A 1 81 ? 0.593 -0.526 -22.325 1.00 92.75 81 ALA A N 1
ATOM 593 C CA . ALA A 1 81 ? 0.346 0.910 -22.446 1.00 92.75 81 ALA A CA 1
ATOM 594 C C . ALA A 1 81 ? 1.487 1.631 -23.200 1.00 92.75 81 ALA A C 1
ATOM 596 O O . ALA A 1 81 ? 2.131 2.547 -22.676 1.00 92.75 81 ALA A O 1
ATOM 597 N N . THR A 1 82 ? 1.735 1.226 -24.451 1.00 90.56 82 THR A N 1
ATOM 598 C CA . THR A 1 82 ? 2.909 1.647 -25.245 1.00 90.56 82 THR A CA 1
ATOM 599 C C . THR A 1 82 ? 2.941 3.135 -25.594 1.00 90.56 82 THR A C 1
ATOM 601 O O . THR A 1 82 ? 4.002 3.675 -25.885 1.00 90.56 82 THR A O 1
ATOM 604 N N . ASN A 1 83 ? 1.797 3.820 -25.543 1.00 90.25 83 ASN A N 1
ATOM 605 C CA . ASN A 1 83 ? 1.665 5.235 -25.906 1.00 90.25 83 ASN A CA 1
ATOM 606 C C . ASN A 1 83 ? 1.796 6.178 -24.696 1.00 90.25 83 ASN A C 1
ATOM 608 O O . ASN A 1 83 ? 1.237 7.272 -24.692 1.00 90.25 83 ASN A O 1
ATOM 612 N N . THR A 1 84 ? 2.500 5.756 -23.643 1.00 93.56 84 THR A N 1
ATOM 613 C CA . THR A 1 84 ? 2.666 6.541 -22.411 1.00 93.56 84 THR A CA 1
ATOM 614 C C . THR A 1 84 ? 4.091 7.063 -22.251 1.00 93.56 84 THR A C 1
ATOM 616 O O . THR A 1 84 ? 5.065 6.420 -22.646 1.00 93.56 84 THR A O 1
ATOM 619 N N . ALA A 1 85 ? 4.237 8.220 -21.597 1.00 93.31 85 ALA A N 1
ATOM 620 C CA . ALA A 1 85 ? 5.551 8.766 -21.252 1.00 93.31 85 ALA A CA 1
ATOM 621 C C . ALA A 1 85 ? 6.366 7.799 -20.373 1.00 93.31 85 ALA A C 1
ATOM 623 O O . ALA A 1 85 ? 7.578 7.691 -20.534 1.00 93.31 85 ALA A O 1
ATOM 624 N N . ALA A 1 86 ? 5.699 7.057 -19.483 1.00 93.88 86 ALA A N 1
ATOM 625 C CA . ALA A 1 86 ? 6.346 6.075 -18.622 1.00 93.88 86 ALA A CA 1
ATOM 626 C C . ALA A 1 86 ? 6.889 4.877 -19.416 1.00 93.88 86 ALA A C 1
ATOM 628 O O . ALA A 1 86 ? 8.021 4.459 -19.176 1.00 93.88 86 ALA A O 1
ATOM 629 N N . TYR A 1 87 ? 6.127 4.362 -20.388 1.00 95.06 87 TYR A N 1
ATOM 630 C CA . TYR A 1 87 ? 6.610 3.308 -21.279 1.00 95.06 87 TYR A CA 1
ATOM 631 C C . TYR A 1 87 ? 7.817 3.784 -22.094 1.00 95.06 87 TYR A C 1
ATOM 633 O O . TYR A 1 87 ? 8.842 3.111 -22.123 1.00 95.06 87 TYR A O 1
ATOM 641 N N . ASN A 1 88 ? 7.750 4.983 -22.679 1.00 94.56 88 ASN A N 1
ATOM 642 C CA . ASN A 1 88 ? 8.877 5.542 -23.430 1.00 94.56 88 ASN A CA 1
ATOM 643 C C . ASN A 1 88 ? 10.119 5.752 -22.551 1.00 94.56 88 ASN A C 1
ATOM 645 O O . ASN A 1 88 ? 11.234 5.498 -22.999 1.00 94.56 88 ASN A O 1
ATOM 649 N N . ASN A 1 89 ? 9.941 6.168 -21.294 1.00 95.38 89 ASN A N 1
ATOM 650 C CA . ASN A 1 89 ? 11.052 6.341 -20.364 1.00 95.38 89 ASN A CA 1
ATOM 651 C C . ASN A 1 89 ? 11.687 5.003 -19.956 1.00 95.38 89 ASN A C 1
ATOM 653 O O . ASN A 1 89 ? 12.910 4.920 -19.899 1.00 95.38 89 ASN A O 1
ATOM 657 N N . LEU A 1 90 ? 10.892 3.940 -19.766 1.00 96.25 90 LEU A N 1
ATOM 658 C CA . LEU A 1 90 ? 11.412 2.586 -19.525 1.00 96.25 90 LEU A CA 1
ATOM 659 C C . LEU A 1 90 ? 12.404 2.153 -20.613 1.00 96.25 90 LEU A C 1
ATOM 661 O O . LEU A 1 90 ? 13.396 1.498 -20.298 1.00 96.25 90 LEU A O 1
ATOM 665 N N . LEU A 1 91 ? 12.155 2.505 -21.880 1.00 94.56 91 LEU A N 1
ATOM 666 C CA . LEU A 1 91 ? 13.004 2.079 -22.999 1.00 94.56 91 LEU A CA 1
ATOM 667 C C . LEU A 1 91 ? 14.448 2.611 -22.918 1.00 94.56 91 LEU A C 1
ATOM 669 O O . LEU A 1 91 ? 15.308 2.132 -23.656 1.00 94.56 91 LEU A O 1
ATOM 673 N N . LEU A 1 92 ? 14.721 3.560 -22.017 1.00 95.38 92 LEU A N 1
ATOM 674 C CA . LEU A 1 92 ? 16.051 4.103 -21.732 1.00 95.38 92 LEU A CA 1
ATOM 675 C C . LEU A 1 92 ? 16.820 3.297 -20.667 1.00 95.38 92 LEU A C 1
ATOM 677 O O . LEU A 1 92 ? 18.007 3.547 -20.454 1.00 95.38 92 LEU A O 1
ATOM 681 N N . ALA A 1 93 ? 16.177 2.332 -20.000 1.00 95.81 93 ALA A N 1
ATOM 682 C CA . ALA A 1 93 ? 16.828 1.496 -18.998 1.00 95.81 93 ALA A CA 1
ATOM 683 C C . ALA A 1 93 ? 17.934 0.638 -19.633 1.00 95.81 93 ALA A C 1
ATOM 685 O O . ALA A 1 93 ? 17.704 -0.096 -20.597 1.00 95.81 93 ALA A O 1
ATOM 686 N N . LYS A 1 94 ? 19.140 0.692 -19.059 1.00 94.06 94 LYS A N 1
ATOM 687 C CA . LYS A 1 94 ? 20.330 0.020 -19.612 1.00 94.06 94 LYS A CA 1
ATOM 688 C C . LYS A 1 94 ? 20.492 -1.429 -19.160 1.00 94.06 94 LYS A C 1
ATOM 690 O O . LYS A 1 94 ? 21.125 -2.223 -19.852 1.00 94.06 94 LYS A O 1
ATOM 695 N N . ASN A 1 95 ? 19.944 -1.783 -18.002 1.00 95.12 95 ASN A N 1
ATOM 696 C CA . ASN A 1 95 ? 20.130 -3.088 -17.368 1.00 95.12 95 ASN A CA 1
ATOM 697 C C . ASN A 1 95 ? 18.858 -3.548 -16.634 1.00 95.12 95 ASN A C 1
ATOM 699 O O . ASN A 1 95 ? 17.907 -2.781 -16.481 1.00 95.12 95 ASN A O 1
ATOM 703 N N . SER A 1 96 ? 18.849 -4.819 -16.216 1.00 96.44 96 SER A N 1
ATOM 704 C CA . SER A 1 96 ? 17.676 -5.478 -15.625 1.00 96.44 96 SER A CA 1
ATOM 705 C C . SER A 1 96 ? 17.272 -4.907 -14.271 1.00 96.44 96 SER A C 1
ATOM 707 O O . SER A 1 96 ? 16.092 -4.887 -13.940 1.00 96.44 96 SER A O 1
ATOM 709 N N . ALA A 1 97 ? 18.233 -4.427 -13.480 1.00 96.00 97 ALA A N 1
ATOM 710 C CA . ALA A 1 97 ? 17.935 -3.838 -12.181 1.00 96.00 97 ALA A CA 1
ATOM 711 C C . ALA A 1 97 ? 17.214 -2.494 -12.341 1.00 96.00 97 ALA A C 1
ATOM 713 O O . ALA A 1 97 ? 16.245 -2.221 -11.636 1.00 96.00 97 ALA A O 1
ATOM 714 N N . ASP A 1 98 ? 17.654 -1.675 -13.294 1.00 95.81 98 ASP A N 1
ATOM 715 C CA . ASP A 1 98 ? 17.067 -0.370 -13.583 1.00 95.81 98 ASP A CA 1
ATOM 716 C C . ASP A 1 98 ? 15.625 -0.486 -14.090 1.00 95.81 98 ASP A C 1
ATOM 718 O O . ASP A 1 98 ? 14.729 0.172 -13.557 1.00 95.81 98 ASP A O 1
ATOM 722 N N . SER A 1 99 ? 15.373 -1.360 -15.070 1.00 96.31 99 SER A N 1
ATOM 723 C CA . SER A 1 99 ? 14.016 -1.624 -15.570 1.00 96.31 99 SER A CA 1
ATOM 724 C C . SER A 1 99 ? 13.110 -2.176 -14.467 1.00 96.31 99 SER A C 1
ATOM 726 O O . SER A 1 99 ? 11.985 -1.698 -14.307 1.00 96.31 99 SER A O 1
ATOM 728 N N . ALA A 1 100 ? 13.600 -3.126 -13.664 1.00 96.69 100 ALA A N 1
ATOM 729 C CA . ALA A 1 100 ? 12.840 -3.693 -12.557 1.00 96.69 100 ALA A CA 1
ATOM 730 C C . ALA A 1 100 ? 12.526 -2.655 -11.472 1.00 96.69 100 ALA A C 1
ATOM 732 O O . ALA A 1 100 ? 11.398 -2.611 -10.993 1.00 96.69 100 ALA A O 1
ATOM 733 N N . ASN A 1 101 ? 13.474 -1.792 -11.097 1.00 95.50 101 ASN A N 1
ATOM 734 C CA . ASN A 1 101 ? 13.242 -0.734 -10.108 1.00 95.50 101 ASN A CA 1
ATOM 735 C C . ASN A 1 101 ? 12.261 0.325 -10.622 1.00 95.50 101 ASN A C 1
ATOM 737 O O . ASN A 1 101 ? 11.356 0.725 -9.886 1.00 95.50 101 ASN A O 1
ATOM 741 N N . PHE A 1 102 ? 12.397 0.739 -11.884 1.00 96.38 102 PHE A N 1
ATOM 742 C CA . PHE A 1 102 ? 11.486 1.689 -12.515 1.00 96.38 102 PHE A CA 1
ATOM 743 C C . PHE A 1 102 ? 10.055 1.153 -12.574 1.00 96.38 102 PHE A C 1
ATOM 745 O O . PHE A 1 102 ? 9.139 1.770 -12.024 1.00 96.38 102 PHE A O 1
ATOM 752 N N . VAL A 1 103 ? 9.863 -0.016 -13.192 1.00 96.56 103 VAL A N 1
ATOM 753 C CA . VAL A 1 103 ? 8.531 -0.614 -13.345 1.00 96.56 103 VAL A CA 1
ATOM 754 C C . VAL A 1 103 ? 7.996 -1.034 -11.985 1.00 96.56 103 VAL A C 1
ATOM 756 O O . VAL A 1 103 ? 6.874 -0.672 -11.647 1.00 96.56 103 VAL A O 1
ATOM 759 N N . GLY A 1 104 ? 8.805 -1.709 -11.167 1.00 95.25 104 GLY A N 1
ATOM 760 C CA . GLY A 1 104 ? 8.461 -2.187 -9.828 1.00 95.25 104 GLY A CA 1
ATOM 761 C C . GLY A 1 104 ? 7.913 -1.087 -8.926 1.00 95.25 104 GLY A C 1
ATOM 762 O O . GLY A 1 104 ? 6.876 -1.276 -8.288 1.00 95.25 104 GLY A O 1
ATOM 763 N N . ALA A 1 105 ? 8.531 0.098 -8.929 1.00 93.31 105 ALA A N 1
ATOM 764 C CA . ALA A 1 105 ? 8.041 1.252 -8.177 1.00 93.31 105 ALA A CA 1
ATOM 765 C C . ALA A 1 105 ? 6.660 1.747 -8.648 1.00 93.31 105 ALA A C 1
ATOM 767 O O . ALA A 1 105 ? 5.892 2.270 -7.836 1.00 93.31 105 ALA A O 1
ATOM 768 N N . ILE A 1 106 ? 6.333 1.566 -9.933 1.00 92.88 106 ILE A N 1
ATOM 769 C CA . ILE A 1 106 ? 5.047 1.945 -10.531 1.00 92.88 106 ILE A CA 1
ATOM 770 C C . ILE A 1 106 ? 3.961 0.914 -10.242 1.00 92.88 106 ILE A C 1
ATOM 772 O 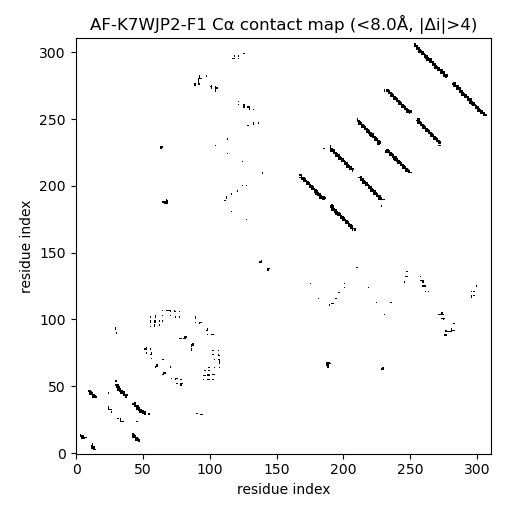O . ILE A 1 106 ? 2.863 1.286 -9.831 1.00 92.88 106 ILE A O 1
ATOM 776 N N . VAL A 1 107 ? 4.270 -0.366 -10.452 1.00 92.50 107 VAL A N 1
ATOM 777 C CA . VAL A 1 107 ? 3.287 -1.461 -10.450 1.00 92.50 107 VAL A CA 1
ATOM 778 C C . VAL A 1 107 ? 2.987 -2.020 -9.060 1.00 92.50 107 VAL A C 1
ATOM 780 O O . VAL A 1 107 ? 2.074 -2.830 -8.907 1.00 92.50 107 VAL A O 1
ATOM 783 N N . THR A 1 108 ? 3.744 -1.610 -8.041 1.00 91.25 108 THR A N 1
ATOM 784 C CA . THR A 1 108 ? 3.506 -2.000 -6.647 1.00 91.25 108 THR A CA 1
ATOM 785 C C . THR A 1 108 ? 2.952 -0.831 -5.836 1.00 91.25 108 THR A C 1
ATOM 787 O O . THR A 1 108 ? 3.441 0.297 -5.918 1.00 91.25 108 THR A O 1
ATOM 790 N N . GLY A 1 109 ? 1.934 -1.099 -5.019 1.00 85.62 109 GLY A N 1
ATOM 791 C CA . GLY A 1 109 ? 1.305 -0.112 -4.140 1.00 85.62 109 GLY A CA 1
ATOM 792 C C . GLY A 1 109 ? 1.735 -0.242 -2.679 1.00 85.62 109 GLY A C 1
ATOM 793 O O . GLY A 1 109 ? 2.465 -1.156 -2.302 1.00 85.62 109 GLY A O 1
ATOM 794 N N . THR A 1 110 ? 1.244 0.673 -1.845 1.00 84.62 110 THR A N 1
ATOM 795 C CA . THR A 1 110 ? 1.414 0.647 -0.380 1.00 84.62 110 THR A CA 1
ATOM 796 C C . THR A 1 110 ? 0.107 0.354 0.363 1.00 84.62 110 THR A C 1
ATOM 798 O O . THR A 1 110 ? 0.091 0.346 1.592 1.00 84.62 110 THR A O 1
ATOM 801 N N . SER A 1 111 ? -1.003 0.168 -0.357 1.00 84.00 111 SER A N 1
ATOM 802 C CA . SER A 1 111 ? -2.356 0.119 0.215 1.00 84.00 111 SER A CA 1
ATOM 803 C C . SER A 1 111 ? -2.553 -1.033 1.201 1.00 84.00 111 SER A C 1
ATOM 805 O O . SER A 1 111 ? -3.270 -0.878 2.183 1.00 84.00 111 SER A O 1
ATOM 807 N N . ALA A 1 112 ? -1.866 -2.162 1.002 1.00 86.75 112 ALA A N 1
ATOM 808 C CA . ALA A 1 112 ? -1.928 -3.294 1.927 1.00 86.75 112 ALA A CA 1
ATOM 809 C C . ALA A 1 112 ? -1.355 -2.951 3.314 1.00 86.75 112 ALA A C 1
ATOM 811 O O . ALA A 1 112 ? -1.980 -3.249 4.325 1.00 86.75 112 ALA A O 1
ATOM 812 N N . ALA A 1 113 ? -0.209 -2.259 3.373 1.00 90.19 113 ALA A N 1
ATOM 813 C CA . ALA A 1 113 ? 0.365 -1.802 4.641 1.00 90.19 113 ALA A CA 1
ATOM 814 C C . ALA A 1 113 ? -0.568 -0.807 5.345 1.00 90.19 113 ALA A C 1
ATOM 816 O O . ALA A 1 113 ? -0.786 -0.904 6.545 1.00 90.19 113 ALA A O 1
ATOM 817 N N . VAL A 1 114 ? -1.168 0.113 4.584 1.00 92.56 114 VAL A N 1
ATOM 818 C CA . VAL A 1 114 ? -2.155 1.069 5.105 1.00 92.56 114 VAL A CA 1
ATOM 819 C C . VAL A 1 114 ? -3.377 0.349 5.680 1.00 92.56 114 VAL A C 1
ATOM 821 O O . VAL A 1 114 ? -3.817 0.688 6.773 1.00 92.56 114 VAL A O 1
ATOM 824 N N . THR A 1 115 ? -3.880 -0.669 4.981 1.00 91.94 115 THR A N 1
ATOM 825 C CA . THR A 1 115 ? -5.027 -1.476 5.421 1.00 91.94 115 THR A CA 1
ATOM 826 C C . THR A 1 115 ? -4.715 -2.214 6.720 1.00 91.94 115 THR A C 1
ATOM 828 O O . THR A 1 115 ? -5.461 -2.079 7.685 1.00 91.94 115 THR A O 1
ATOM 831 N N . ASN A 1 116 ? -3.589 -2.933 6.786 1.00 92.25 116 ASN A N 1
ATOM 832 C CA . ASN A 1 116 ? -3.196 -3.678 7.986 1.00 92.25 116 ASN A CA 1
ATOM 833 C C . ASN A 1 116 ? -3.028 -2.757 9.197 1.00 92.25 116 ASN A C 1
ATOM 835 O O . ASN A 1 116 ? -3.564 -3.038 10.262 1.00 92.25 116 ASN A O 1
ATOM 839 N N . VAL A 1 117 ? -2.341 -1.626 9.014 1.00 93.69 117 VAL A N 1
ATOM 840 C CA . VAL A 1 117 ? -2.140 -0.645 10.083 1.0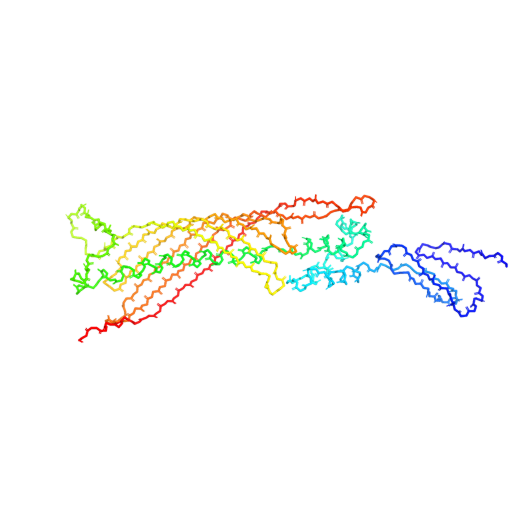0 93.69 117 VAL A CA 1
ATOM 841 C C . VAL A 1 117 ? -3.472 -0.081 10.572 1.00 93.69 117 VAL A C 1
ATOM 843 O O . VAL A 1 117 ? -3.678 0.011 11.774 1.00 93.69 117 VAL A O 1
ATOM 846 N N . GLN A 1 118 ? -4.400 0.259 9.676 1.00 93.31 118 GLN A N 1
ATOM 847 C CA . GLN A 1 118 ? -5.715 0.761 10.086 1.00 93.31 118 GLN A CA 1
ATOM 848 C C . GLN A 1 118 ? -6.552 -0.301 10.807 1.00 93.31 118 GLN A C 1
ATOM 850 O O . GLN A 1 118 ? -7.255 0.037 11.755 1.00 93.31 118 GLN A O 1
ATOM 855 N N . LEU A 1 119 ? -6.453 -1.574 10.410 1.00 93.19 119 LEU A N 1
ATOM 856 C CA . LEU A 1 119 ? -7.085 -2.673 11.142 1.00 93.19 119 LEU A CA 1
ATOM 857 C C . LEU A 1 119 ? -6.510 -2.810 12.554 1.00 93.19 119 LEU A C 1
ATOM 859 O O . LEU A 1 119 ? -7.276 -3.005 13.493 1.00 93.19 119 LEU A O 1
ATOM 863 N N . ASP A 1 120 ? -5.194 -2.682 12.722 1.00 92.69 120 ASP A N 1
ATOM 864 C CA . ASP A 1 120 ? -4.561 -2.736 14.043 1.00 92.69 120 ASP A CA 1
ATOM 865 C C . ASP A 1 120 ? -4.972 -1.539 14.912 1.00 92.69 120 ASP A C 1
ATOM 867 O O . ASP A 1 120 ? -5.352 -1.732 16.062 1.00 92.69 120 ASP A O 1
ATOM 871 N N . VAL A 1 121 ? -5.059 -0.331 14.344 1.00 93.94 121 VAL A N 1
ATOM 872 C CA . VAL A 1 121 ? -5.612 0.838 15.052 1.00 93.94 121 VAL A CA 1
ATOM 873 C C . VAL A 1 121 ? -7.065 0.605 15.481 1.00 93.94 121 VAL A C 1
ATOM 875 O O . VAL A 1 121 ? -7.431 0.911 16.615 1.00 93.94 121 VAL A O 1
ATOM 878 N N . SER A 1 122 ? -7.904 0.028 14.617 1.00 94.25 122 SER A N 1
ATOM 879 C CA . SER A 1 122 ? -9.282 -0.328 14.978 1.00 94.25 122 SER A CA 1
ATOM 880 C C . SER A 1 122 ? -9.351 -1.398 16.073 1.00 94.25 122 SER A C 1
ATOM 882 O O . SER A 1 122 ? -10.283 -1.372 16.879 1.00 94.25 122 SER A O 1
ATOM 884 N N . LYS A 1 123 ? -8.398 -2.337 16.131 1.00 92.88 123 LYS A N 1
ATOM 885 C CA . LYS A 1 123 ? -8.298 -3.304 17.238 1.00 92.88 123 LYS A CA 1
ATOM 886 C C . LYS A 1 123 ? -7.868 -2.627 18.531 1.00 92.88 123 LYS A C 1
ATOM 888 O O . LYS A 1 123 ? -8.467 -2.912 19.560 1.00 92.88 123 LYS A O 1
ATOM 893 N N . ASP A 1 124 ? -6.901 -1.715 18.480 1.00 93.31 124 ASP A N 1
ATOM 894 C CA . ASP A 1 124 ? -6.436 -0.980 19.658 1.00 93.31 124 ASP A CA 1
ATOM 895 C C . ASP A 1 124 ? -7.567 -0.148 20.271 1.00 93.31 124 ASP A C 1
ATOM 897 O O . ASP A 1 124 ? -7.770 -0.184 21.485 1.00 93.31 124 ASP A O 1
ATOM 901 N N . ILE A 1 125 ? -8.358 0.544 19.441 1.00 92.50 125 ILE A N 1
ATOM 902 C CA . ILE A 1 125 ? -9.538 1.286 19.909 1.00 92.50 125 ILE A CA 1
ATOM 903 C C . ILE A 1 125 ? -10.551 0.328 20.541 1.00 92.50 125 ILE A C 1
ATOM 905 O O . ILE A 1 125 ? -10.973 0.564 21.670 1.00 92.50 125 ILE A O 1
ATOM 909 N N . GLN A 1 126 ? -10.897 -0.777 19.874 1.00 92.56 126 GLN A N 1
ATOM 910 C CA . GLN A 1 126 ? -11.817 -1.775 20.435 1.00 92.56 126 GLN A CA 1
ATOM 911 C C . GLN A 1 126 ? -11.290 -2.401 21.735 1.00 92.56 126 GLN A C 1
ATOM 913 O O . GLN A 1 126 ? -12.082 -2.671 22.633 1.00 92.56 126 GLN A O 1
ATOM 918 N N . ALA A 1 127 ? -9.976 -2.576 21.891 1.00 90.62 127 ALA A N 1
ATOM 919 C CA . ALA A 1 127 ? -9.376 -3.030 23.142 1.00 90.62 127 ALA A CA 1
ATOM 920 C C . ALA A 1 127 ? -9.577 -2.006 24.271 1.00 90.62 127 ALA A C 1
ATOM 922 O O . ALA A 1 127 ? -9.882 -2.393 25.397 1.00 90.62 127 ALA A O 1
ATOM 923 N N . GLN A 1 128 ? -9.498 -0.698 23.986 1.00 89.88 128 GLN A N 1
ATOM 924 C CA . GLN A 1 128 ? -9.844 0.331 24.977 1.00 89.88 128 GLN A CA 1
ATOM 925 C C . GLN A 1 128 ? -11.316 0.251 25.404 1.00 89.88 128 GLN A C 1
ATOM 927 O O . GLN A 1 128 ? -11.596 0.383 26.599 1.00 89.88 128 GLN A O 1
ATOM 932 N N . LEU A 1 129 ? -12.232 -0.012 24.461 1.00 90.88 129 LEU A N 1
ATOM 933 C CA . LEU A 1 129 ? -13.657 -0.226 24.752 1.00 90.88 129 LEU A CA 1
ATOM 934 C C . LEU A 1 129 ? -13.862 -1.491 25.591 1.00 90.88 129 LEU A C 1
ATOM 936 O O . LEU A 1 129 ? -14.518 -1.436 26.623 1.00 90.88 129 LEU A O 1
ATOM 940 N N . GLY A 1 130 ? -13.237 -2.608 25.212 1.00 85.94 130 GLY A N 1
ATOM 941 C CA . GLY A 1 130 ? -13.287 -3.863 25.966 1.00 85.94 130 GLY A CA 1
ATOM 942 C C . GLY A 1 130 ? -12.757 -3.720 27.395 1.00 85.94 130 GLY A C 1
ATOM 943 O O . GLY A 1 130 ? -13.372 -4.229 28.327 1.00 85.94 130 GLY A O 1
ATOM 944 N N . ASN A 1 131 ? -11.678 -2.954 27.587 1.00 85.62 131 ASN A N 1
ATOM 945 C CA . ASN A 1 131 ? -11.147 -2.636 28.914 1.00 85.62 131 ASN A CA 1
ATOM 946 C C . ASN A 1 131 ? -12.128 -1.789 29.742 1.00 85.62 131 ASN A C 1
ATOM 948 O O . ASN A 1 131 ? -12.218 -1.968 30.954 1.00 85.62 131 ASN A O 1
ATOM 952 N N . ARG A 1 132 ? -12.861 -0.856 29.111 1.00 86.38 132 ARG A N 1
ATOM 953 C CA . ARG A 1 132 ? -13.918 -0.078 29.780 1.00 86.38 132 ARG A CA 1
ATOM 954 C C . ARG A 1 132 ? -15.100 -0.972 30.170 1.00 86.38 132 ARG A C 1
ATOM 956 O O . ARG A 1 132 ? -15.546 -0.889 31.307 1.00 86.38 132 ARG A O 1
ATOM 963 N N . LEU A 1 133 ? -15.550 -1.847 29.266 1.00 83.62 133 LEU A N 1
ATOM 964 C CA . LEU A 1 133 ? -16.623 -2.818 29.515 1.00 83.62 133 LEU A CA 1
ATOM 965 C C . LEU A 1 133 ? -16.284 -3.768 30.671 1.00 83.62 133 LEU A C 1
ATOM 967 O O . LEU A 1 133 ? -17.122 -3.996 31.538 1.00 83.62 133 LEU A O 1
ATOM 971 N N . GLY A 1 134 ? -15.050 -4.278 30.715 1.00 75.19 134 GLY A N 1
ATOM 972 C CA . GLY A 1 134 ? -14.585 -5.142 31.801 1.00 75.19 134 GLY A CA 1
ATOM 973 C C . GLY A 1 134 ? -14.552 -4.436 33.159 1.00 75.19 134 GLY A C 1
ATOM 974 O O . GLY A 1 134 ? -15.002 -5.005 34.145 1.00 75.19 134 GLY A O 1
ATOM 975 N N . ALA A 1 135 ? -14.084 -3.183 33.207 1.00 72.94 135 ALA A N 1
ATOM 976 C CA . ALA A 1 135 ? -14.027 -2.413 34.452 1.00 72.94 135 ALA A CA 1
ATOM 977 C C . ALA A 1 135 ? -15.418 -2.068 35.013 1.00 72.94 135 ALA A C 1
ATOM 979 O O . ALA A 1 135 ? -15.599 -2.044 36.226 1.00 72.94 135 ALA A O 1
ATOM 980 N N . LEU A 1 136 ? -16.397 -1.795 34.144 1.00 69.88 136 LEU A N 1
ATOM 981 C CA . LEU A 1 136 ? -17.744 -1.408 34.569 1.00 69.88 136 LEU A CA 1
ATOM 982 C C . LEU A 1 136 ? -18.640 -2.597 34.935 1.00 69.88 136 LEU A C 1
ATOM 984 O O . LEU A 1 136 ? -19.568 -2.420 35.719 1.00 69.88 136 LEU A O 1
ATOM 988 N N . ARG A 1 137 ? -18.354 -3.811 34.441 1.00 63.12 137 ARG A N 1
ATOM 989 C CA . ARG A 1 137 ? -19.145 -5.015 34.763 1.00 63.12 137 ARG A CA 1
ATOM 990 C C . ARG A 1 137 ? -19.230 -5.288 36.268 1.00 63.12 137 ARG A C 1
ATOM 992 O O . ARG A 1 137 ? -20.255 -5.759 36.738 1.00 63.12 137 ARG A O 1
ATOM 999 N N . TYR A 1 138 ? -18.186 -4.951 37.022 1.00 54.72 138 TYR A N 1
ATOM 1000 C CA . TYR A 1 138 ? -18.128 -5.195 38.466 1.00 54.72 138 TYR A CA 1
ATOM 1001 C C . TYR A 1 138 ? -18.884 -4.156 39.313 1.00 54.72 138 TYR A C 1
ATOM 1003 O O . TYR A 1 138 ? -19.028 -4.334 40.519 1.00 54.72 138 TYR A O 1
ATOM 1011 N N . LEU A 1 139 ? -19.356 -3.063 38.701 1.00 50.12 139 LEU A N 1
ATOM 1012 C CA . LEU A 1 139 ? -20.059 -1.979 39.397 1.00 50.12 139 LEU A CA 1
ATOM 1013 C C . LEU A 1 139 ? -21.589 -2.154 39.400 1.00 50.12 139 LEU A C 1
ATOM 1015 O O . LEU A 1 139 ? -22.268 -1.396 40.084 1.00 50.12 139 LEU A O 1
ATOM 1019 N N . GLY A 1 140 ? -22.131 -3.110 38.632 1.00 44.31 140 GLY A N 1
ATOM 1020 C CA . GLY A 1 140 ? -23.578 -3.323 38.463 1.00 44.31 140 GLY A CA 1
ATOM 1021 C C . GLY A 1 140 ? -24.205 -4.393 39.366 1.00 44.31 140 GLY A C 1
ATOM 1022 O O . GLY A 1 140 ? -25.422 -4.533 39.373 1.00 44.31 140 GLY A O 1
ATOM 1023 N N . THR A 1 141 ? -23.417 -5.153 40.132 1.00 45.44 141 THR A N 1
ATOM 1024 C CA . THR A 1 141 ? -23.933 -6.196 41.034 1.00 45.44 141 THR A CA 1
ATOM 1025 C C . THR A 1 141 ? -24.033 -5.673 42.476 1.00 45.44 141 THR A C 1
ATOM 1027 O O . THR A 1 141 ? -23.014 -5.259 43.030 1.00 45.44 141 THR A O 1
ATOM 1030 N N . PRO A 1 142 ? -25.213 -5.713 43.131 1.00 40.50 142 PRO A N 1
ATOM 1031 C CA . PRO A 1 142 ? -25.386 -5.232 44.510 1.00 40.50 142 PRO A CA 1
ATOM 1032 C C . PRO A 1 142 ? -24.458 -5.903 45.538 1.00 40.50 142 PRO A C 1
ATOM 1034 O O . PRO A 1 142 ? -24.133 -5.297 46.553 1.00 40.50 142 PRO A O 1
ATOM 1037 N N . GLU A 1 143 ? -23.997 -7.128 45.271 1.00 39.75 143 GLU A N 1
ATOM 1038 C CA . GLU A 1 143 ? -23.118 -7.894 46.169 1.00 39.75 143 GLU A CA 1
ATOM 1039 C C . GLU A 1 143 ? -21.626 -7.530 46.067 1.00 39.75 143 GLU A C 1
ATOM 1041 O O . GLU A 1 143 ? -20.844 -7.900 46.940 1.00 39.75 143 GLU A O 1
ATOM 1046 N N . THR A 1 144 ? -21.188 -6.787 45.045 1.00 39.84 144 THR A N 1
ATOM 1047 C CA . THR A 1 144 ? -19.753 -6.497 44.838 1.00 39.84 144 THR A CA 1
ATOM 1048 C C . THR A 1 144 ? -19.300 -5.139 45.361 1.00 39.84 144 THR A C 1
ATOM 1050 O O . THR A 1 144 ? -18.097 -4.867 45.377 1.00 39.84 144 THR A O 1
ATOM 1053 N N . ALA A 1 145 ? -20.219 -4.308 45.865 1.00 36.53 145 ALA A N 1
ATOM 1054 C CA . ALA A 1 145 ? -19.862 -3.070 46.558 1.00 36.53 145 ALA A CA 1
ATOM 1055 C C . ALA A 1 145 ? -18.987 -3.325 47.807 1.00 36.53 145 ALA A C 1
ATOM 1057 O O . ALA A 1 145 ? -18.199 -2.457 48.180 1.00 36.53 145 ALA A O 1
ATOM 1058 N N . GLU A 1 146 ? -19.050 -4.522 48.406 1.00 34.09 146 GLU A N 1
ATOM 1059 C CA . GLU A 1 146 ? -18.178 -4.936 49.521 1.00 34.09 146 GLU A CA 1
ATOM 1060 C C . GLU A 1 146 ? -16.820 -5.521 49.088 1.00 34.09 146 GLU A C 1
ATOM 1062 O O . GLU A 1 146 ? -15.910 -5.623 49.907 1.00 34.09 146 GLU A O 1
ATOM 1067 N N . MET A 1 147 ? -16.636 -5.869 47.810 1.00 33.53 147 MET A N 1
ATOM 1068 C CA . MET A 1 147 ? -15.421 -6.537 47.312 1.00 33.53 147 MET A CA 1
ATOM 1069 C C . MET A 1 147 ? -14.422 -5.587 46.630 1.00 33.53 147 MET A C 1
ATOM 1071 O O . MET A 1 147 ? -13.337 -6.010 46.225 1.00 33.53 147 MET A O 1
ATOM 1075 N N . ALA A 1 148 ? -14.738 -4.292 46.529 1.00 36.25 148 ALA A N 1
ATOM 1076 C CA . ALA A 1 148 ? -13.797 -3.264 46.085 1.00 36.25 148 ALA A CA 1
ATOM 1077 C C . ALA A 1 148 ? -12.788 -2.928 47.203 1.00 36.25 148 ALA A C 1
ATOM 1079 O O . ALA A 1 148 ? -12.835 -1.869 47.831 1.00 36.25 148 ALA A O 1
ATOM 1080 N N . GLY A 1 149 ? -11.864 -3.857 47.457 1.00 28.91 149 GLY A N 1
ATOM 1081 C CA . GLY A 1 149 ? -10.671 -3.606 48.259 1.00 28.91 149 GLY A CA 1
ATOM 1082 C C . GLY A 1 149 ? -9.811 -2.488 47.645 1.00 28.91 149 GLY A C 1
ATOM 1083 O O . GLY A 1 149 ? -9.805 -2.301 46.424 1.00 28.91 149 GLY A O 1
ATOM 1084 N N . PRO A 1 150 ? -9.088 -1.711 48.469 1.00 37.62 150 PRO A N 1
ATOM 1085 C CA . PRO A 1 150 ? -8.450 -0.478 48.041 1.00 37.62 150 PRO A CA 1
ATOM 1086 C C . PRO A 1 150 ? -7.127 -0.777 47.336 1.00 37.62 150 PRO A C 1
ATOM 1088 O O . PRO A 1 150 ? -6.071 -0.649 47.945 1.00 37.62 150 PRO A O 1
ATOM 1091 N N . GLU A 1 151 ? -7.142 -1.133 46.052 1.00 36.09 151 GLU A N 1
ATOM 1092 C CA . GLU A 1 151 ? -5.905 -1.158 45.266 1.00 36.09 151 GLU A CA 1
ATOM 1093 C C . GLU A 1 151 ? -6.010 -0.399 43.937 1.00 36.09 151 GLU A C 1
ATOM 1095 O O . GLU A 1 151 ? -6.724 -0.759 43.007 1.00 36.09 151 GLU A O 1
ATOM 1100 N N . ALA A 1 152 ? -5.199 0.664 43.897 1.00 31.53 152 ALA A N 1
ATOM 1101 C CA . ALA A 1 152 ? -4.647 1.361 42.740 1.00 31.53 152 ALA A CA 1
ATOM 1102 C C . ALA A 1 152 ? -5.607 2.153 41.832 1.00 31.53 152 ALA A C 1
ATOM 1104 O O . ALA A 1 152 ? -5.893 1.788 40.696 1.00 31.53 152 ALA A O 1
ATOM 1105 N N . GLY A 1 153 ? -5.915 3.369 42.293 1.00 28.28 153 GLY A N 1
ATOM 1106 C CA . GLY A 1 153 ? -6.277 4.495 41.430 1.00 28.28 153 GLY A CA 1
ATOM 1107 C C . GLY A 1 153 ? -7.745 4.864 41.530 1.00 28.28 153 GLY A C 1
ATOM 1108 O O . GLY A 1 153 ? -8.536 4.491 40.673 1.00 28.28 153 GLY A O 1
ATOM 1109 N N . ALA A 1 154 ? -8.083 5.625 42.574 1.00 26.59 154 ALA A N 1
ATOM 1110 C CA . ALA A 1 154 ? -9.391 6.233 42.760 1.00 26.59 154 ALA A CA 1
ATOM 1111 C C . ALA A 1 154 ? -9.887 6.859 41.449 1.00 26.59 154 ALA A C 1
ATOM 1113 O O . ALA A 1 154 ? -9.410 7.912 41.026 1.00 26.59 154 ALA A O 1
ATOM 1114 N N . VAL A 1 155 ? -10.865 6.214 40.818 1.00 31.56 155 VAL A N 1
ATOM 1115 C CA . VAL A 1 155 ? -11.857 6.939 40.039 1.00 31.56 155 VAL A CA 1
ATOM 1116 C C . VAL A 1 155 ? -12.712 7.588 41.119 1.00 31.56 155 VAL A C 1
ATOM 1118 O O . VAL A 1 155 ? -13.339 6.851 41.883 1.00 31.56 155 VAL A O 1
ATOM 1121 N N . PRO A 1 156 ? -12.702 8.921 41.292 1.00 27.05 156 PRO A N 1
ATOM 1122 C CA . PRO A 1 156 ? -13.706 9.536 42.133 1.00 27.05 156 PRO A CA 1
ATOM 1123 C C . PRO A 1 156 ? -15.036 9.087 41.542 1.00 27.05 156 PRO A C 1
ATOM 1125 O O . PRO A 1 156 ? -15.306 9.361 40.369 1.00 27.05 156 PRO A O 1
ATOM 1128 N N . ALA A 1 157 ? -15.828 8.351 42.321 1.00 34.69 157 ALA A N 1
ATOM 1129 C CA . ALA A 1 157 ? -17.254 8.294 42.086 1.00 34.69 157 ALA A CA 1
ATOM 1130 C C . ALA A 1 157 ? -17.672 9.757 41.941 1.00 34.69 157 ALA A C 1
ATOM 1132 O O . ALA A 1 157 ? -17.532 10.542 42.882 1.00 34.69 157 ALA A O 1
ATOM 1133 N N . ALA A 1 158 ? -18.007 10.163 40.718 1.00 31.67 158 ALA A N 1
ATOM 1134 C CA . ALA A 1 158 ? -18.480 11.502 40.464 1.00 31.67 158 ALA A CA 1
ATOM 1135 C C . ALA A 1 158 ? -19.771 11.617 41.268 1.00 31.67 158 ALA A C 1
ATOM 1137 O O . ALA A 1 158 ? -20.791 11.041 40.901 1.00 31.67 158 ALA A O 1
ATOM 1138 N N . VAL A 1 159 ? -19.682 12.281 42.419 1.00 33.19 159 VAL A N 1
ATOM 1139 C CA . VAL A 1 159 ? -20.833 12.656 43.224 1.00 33.19 159 VAL A CA 1
ATOM 1140 C C . VAL A 1 159 ? -21.666 13.561 42.328 1.00 33.19 159 VAL A C 1
ATOM 1142 O O . VAL A 1 159 ? -21.310 14.715 42.087 1.00 33.19 159 VAL A O 1
ATOM 1145 N N . ALA A 1 160 ? -22.727 13.000 41.755 1.00 32.50 160 ALA A N 1
ATOM 1146 C CA . ALA A 1 160 ? -23.723 13.760 41.032 1.00 32.50 160 ALA A CA 1
ATOM 1147 C C . ALA A 1 160 ? -24.422 14.671 42.047 1.00 32.50 160 ALA A C 1
ATOM 1149 O O . ALA A 1 160 ? -25.122 14.209 42.945 1.00 32.50 160 ALA A O 1
ATOM 1150 N N . ALA A 1 161 ? -24.188 15.976 41.931 1.00 3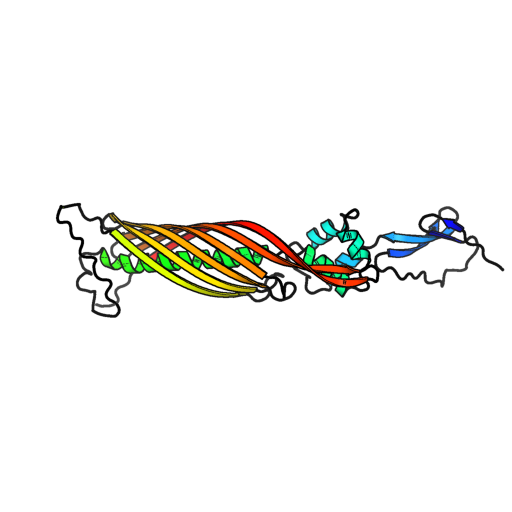4.66 161 ALA A N 1
ATOM 1151 C CA . ALA A 1 161 ? -25.018 16.975 42.580 1.00 34.66 161 ALA A CA 1
ATOM 1152 C C . ALA A 1 161 ? -26.340 17.054 41.805 1.00 34.66 161 ALA A C 1
ATOM 1154 O O . ALA A 1 161 ? -26.372 17.586 40.697 1.00 34.66 161 ALA A O 1
ATOM 1155 N N . GLY A 1 162 ? -27.407 16.493 42.370 1.00 28.09 162 GLY A N 1
ATOM 1156 C CA . GLY A 1 162 ? -28.740 16.531 41.775 1.00 28.09 162 GLY A CA 1
ATOM 1157 C C . GLY A 1 162 ? -29.636 15.443 42.344 1.00 28.09 162 GLY A C 1
ATOM 1158 O O . GLY A 1 162 ? -29.882 14.442 41.684 1.00 28.09 162 GLY A O 1
ATOM 1159 N N . ASP A 1 163 ? -30.069 15.634 43.585 1.00 41.88 163 ASP A N 1
ATOM 1160 C CA . ASP A 1 163 ? -31.091 14.826 44.243 1.00 41.88 163 ASP A CA 1
ATOM 1161 C C . ASP A 1 163 ? -32.456 15.121 43.600 1.00 41.88 163 ASP A C 1
ATOM 1163 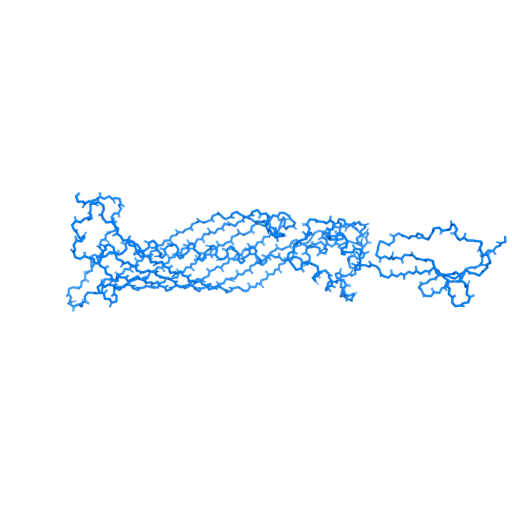O O . ASP A 1 163 ? -33.130 16.062 44.000 1.00 41.88 163 ASP A O 1
ATOM 1167 N N . GLU A 1 164 ? -32.815 14.372 42.555 1.00 30.20 164 GLU A N 1
ATOM 1168 C CA . GLU A 1 164 ? -34.199 14.029 42.204 1.00 30.20 164 GLU A CA 1
ATOM 1169 C C . GLU A 1 164 ? -34.194 12.639 41.546 1.00 30.20 164 GLU A C 1
ATOM 1171 O O . GLU A 1 164 ? -33.402 12.361 40.644 1.00 30.20 164 GLU A O 1
ATOM 1176 N N . ALA A 1 165 ? -35.056 11.746 42.034 1.00 35.91 165 ALA A N 1
ATOM 1177 C CA . ALA A 1 165 ? -35.126 10.340 41.653 1.00 35.91 165 ALA A CA 1
ATOM 1178 C C . ALA A 1 165 ? -35.336 10.140 40.137 1.00 35.91 165 ALA A C 1
ATOM 1180 O O . ALA A 1 165 ? -36.459 10.184 39.634 1.00 35.91 165 ALA A O 1
ATOM 1181 N N . VAL A 1 166 ? -34.247 9.856 39.421 1.00 31.86 166 VAL A N 1
ATOM 1182 C CA . VAL A 1 166 ? -34.268 9.185 38.120 1.00 31.86 166 VAL A CA 1
ATOM 1183 C C . VAL A 1 166 ? -33.763 7.773 38.367 1.00 31.86 166 VAL A C 1
ATOM 1185 O O . VAL A 1 166 ? -32.605 7.578 38.726 1.00 31.86 166 VAL A O 1
ATOM 1188 N N . ASP A 1 167 ? -34.663 6.810 38.227 1.00 36.22 167 ASP A N 1
ATOM 1189 C CA . ASP A 1 167 ? -34.433 5.381 38.419 1.00 36.22 167 ASP A CA 1
ATOM 1190 C C . ASP A 1 167 ? -33.199 4.911 37.607 1.00 36.22 167 ASP A C 1
ATOM 1192 O O . ASP A 1 167 ? -33.243 4.765 36.387 1.00 36.22 167 ASP A O 1
ATOM 1196 N N . ASN A 1 168 ? -32.067 4.792 38.310 1.00 42.97 168 ASN A N 1
ATOM 1197 C CA . ASN A 1 168 ? -30.873 3.979 38.044 1.00 42.97 168 ASN A CA 1
ATOM 1198 C C . ASN A 1 168 ? -30.203 4.036 36.656 1.00 42.97 168 ASN A C 1
ATOM 1200 O O . ASN A 1 168 ? -29.849 3.008 36.083 1.00 42.97 168 ASN A O 1
ATOM 1204 N N . VAL A 1 169 ? -29.901 5.233 36.146 1.00 45.62 169 VAL A N 1
ATOM 1205 C CA . VAL A 1 169 ? -29.037 5.384 34.961 1.00 45.62 169 VAL A CA 1
ATOM 1206 C C . VAL A 1 169 ? -27.655 5.910 35.371 1.00 45.62 169 VAL A C 1
ATOM 1208 O O . VAL A 1 169 ? -27.420 7.118 35.431 1.00 45.62 169 VAL A O 1
ATOM 1211 N N . ALA A 1 170 ? -26.721 5.004 35.679 1.00 62.47 170 ALA A N 1
ATOM 1212 C CA . ALA A 1 170 ? -25.335 5.370 35.979 1.00 62.47 170 ALA A CA 1
ATOM 1213 C C . ALA A 1 170 ? -24.601 5.770 34.685 1.00 62.47 170 ALA A C 1
ATOM 1215 O O . ALA A 1 170 ? -24.184 4.917 33.901 1.00 62.47 170 ALA A O 1
ATOM 1216 N N . TYR A 1 171 ? -24.464 7.076 34.445 1.00 72.31 171 TYR A N 1
ATOM 1217 C CA . TYR A 1 171 ? -23.706 7.625 33.318 1.00 72.31 171 TYR A CA 1
ATOM 1218 C C . TYR A 1 171 ? -22.203 7.685 33.627 1.00 72.31 171 TYR A C 1
ATOM 1220 O O . TYR A 1 171 ? -21.795 8.139 34.697 1.00 72.31 171 TYR A O 1
ATOM 1228 N N . GLY A 1 172 ? -21.365 7.308 32.662 1.00 83.88 172 GLY A N 1
ATOM 1229 C CA . GLY A 1 172 ? -19.911 7.400 32.751 1.00 83.88 172 GLY A CA 1
ATOM 1230 C C . GLY A 1 172 ? -19.303 8.115 31.547 1.00 83.88 172 GLY A C 1
ATOM 1231 O O . GLY A 1 172 ? -19.608 7.791 30.406 1.00 83.88 172 GLY A O 1
ATOM 1232 N N . ILE A 1 173 ? -18.405 9.072 31.789 1.00 89.19 173 ILE A N 1
ATOM 1233 C CA . ILE A 1 173 ? -17.573 9.705 30.751 1.00 89.19 173 ILE A CA 1
ATOM 1234 C C . ILE A 1 173 ? -16.124 9.290 30.985 1.00 89.19 173 ILE A C 1
ATOM 1236 O O . ILE A 1 173 ? -15.651 9.268 32.123 1.00 89.19 173 ILE A O 1
ATOM 1240 N N . TRP A 1 174 ? -15.399 8.973 29.915 1.00 89.94 174 TRP A N 1
ATOM 1241 C CA . TRP A 1 174 ? -13.995 8.585 30.004 1.00 89.94 174 TRP A CA 1
ATOM 1242 C C . TRP A 1 174 ? -13.197 9.026 28.778 1.00 89.94 174 TRP A C 1
ATOM 1244 O O . TRP A 1 174 ? -13.724 9.216 27.683 1.00 89.94 174 TRP A O 1
ATOM 1254 N N . ALA A 1 175 ? -11.887 9.164 28.961 1.00 93.31 175 ALA A N 1
ATOM 1255 C CA . ALA A 1 175 ? -10.950 9.426 27.879 1.00 93.31 175 ALA A CA 1
ATOM 1256 C C . ALA A 1 175 ? -9.663 8.625 28.095 1.00 93.31 175 ALA A C 1
ATOM 1258 O O . ALA A 1 175 ? -9.165 8.536 29.217 1.00 93.31 175 ALA A O 1
ATOM 1259 N N . LYS A 1 176 ? -9.119 8.040 27.024 1.00 92.00 176 LYS A N 1
ATOM 1260 C CA . LYS A 1 176 ? -7.851 7.299 27.040 1.00 92.00 176 LYS A CA 1
ATOM 1261 C C . LYS A 1 176 ? -7.001 7.668 25.838 1.00 92.00 176 LYS A C 1
ATOM 1263 O O . LYS A 1 176 ? -7.450 7.577 24.697 1.00 92.00 176 LYS A O 1
ATOM 1268 N N . SER A 1 177 ? -5.758 8.057 26.086 1.00 93.69 177 SER A N 1
ATOM 1269 C CA . SER A 1 177 ? -4.742 8.154 25.043 1.00 93.69 177 SER A CA 1
ATOM 1270 C C . SER A 1 177 ? -4.043 6.809 24.855 1.00 93.69 177 SER A C 1
ATOM 1272 O O . SER A 1 177 ? -3.968 5.996 25.777 1.00 93.69 177 SER A O 1
ATOM 1274 N N . PHE A 1 178 ? -3.537 6.562 23.651 1.00 89.38 178 PHE A N 1
ATOM 1275 C CA . PHE A 1 178 ? -2.751 5.372 23.353 1.00 89.38 178 PHE A CA 1
ATOM 1276 C C . PHE A 1 178 ? -1.649 5.672 22.338 1.00 89.38 178 PHE A C 1
ATOM 1278 O O . PHE A 1 178 ? -1.747 6.585 21.509 1.00 89.38 178 PHE A O 1
ATOM 1285 N N . TYR A 1 179 ? -0.586 4.880 22.421 1.00 94.31 179 TYR A N 1
ATOM 1286 C CA . TYR A 1 179 ? 0.517 4.871 21.475 1.00 94.31 179 TYR A CA 1
ATOM 1287 C C . TYR A 1 179 ? 0.801 3.427 21.075 1.00 94.31 179 TYR A C 1
ATOM 1289 O O . TYR A 1 179 ? 0.952 2.569 21.944 1.00 94.31 179 TYR A O 1
ATOM 1297 N N . THR A 1 180 ? 0.932 3.192 19.773 1.00 90.88 180 THR A N 1
ATOM 1298 C CA . THR A 1 180 ? 1.203 1.866 19.213 1.00 90.88 180 THR A CA 1
ATOM 1299 C C . THR A 1 180 ? 2.384 1.944 18.257 1.00 90.88 180 THR A C 1
ATOM 1301 O O . THR A 1 180 ? 2.445 2.822 17.393 1.00 90.88 180 THR A O 1
ATOM 1304 N N . ASP A 1 181 ? 3.324 1.010 18.395 1.00 94.25 181 ASP A N 1
ATOM 1305 C CA . ASP A 1 181 ? 4.415 0.792 17.444 1.00 94.25 181 ASP A CA 1
ATOM 1306 C C . ASP A 1 181 ? 4.224 -0.584 16.799 1.00 94.25 181 ASP A C 1
ATOM 1308 O O . ASP A 1 181 ? 4.360 -1.618 17.452 1.00 94.25 181 ASP A O 1
ATOM 1312 N N . ALA A 1 182 ? 3.857 -0.593 15.520 1.00 92.06 182 ALA A N 1
ATOM 1313 C CA . ALA A 1 182 ? 3.609 -1.804 14.757 1.00 92.06 182 ALA A CA 1
ATOM 1314 C C . ALA A 1 182 ? 4.758 -2.046 13.777 1.00 92.06 182 ALA A C 1
ATOM 1316 O O . ALA A 1 182 ? 5.054 -1.226 12.899 1.00 92.06 182 ALA A O 1
ATOM 1317 N N . HIS A 1 183 ? 5.388 -3.211 13.890 1.00 94.56 183 HIS A N 1
ATOM 1318 C CA . HIS A 1 183 ? 6.419 -3.656 12.965 1.00 94.56 183 HIS A CA 1
ATOM 1319 C C . HIS A 1 183 ? 5.953 -4.898 12.215 1.00 94.56 183 HIS A C 1
ATOM 1321 O O . HIS A 1 183 ? 5.668 -5.927 12.820 1.00 94.56 183 HIS A O 1
ATOM 1327 N N . GLN A 1 184 ? 5.939 -4.812 10.886 1.00 92.56 184 GLN A N 1
ATOM 1328 C CA . GLN A 1 184 ? 5.707 -5.966 10.029 1.00 92.56 184 GLN A CA 1
ATOM 1329 C C . GLN A 1 184 ? 6.924 -6.168 9.129 1.00 92.56 184 GLN A C 1
ATOM 1331 O O . GLN A 1 184 ? 7.300 -5.278 8.364 1.00 92.56 184 GLN A O 1
ATOM 1336 N N . SER A 1 185 ? 7.545 -7.342 9.208 1.00 93.75 185 SER A N 1
ATOM 1337 C CA . SER A 1 185 ? 8.549 -7.773 8.231 1.00 93.75 185 SER A CA 1
ATOM 1338 C C . SER A 1 185 ? 7.885 -8.139 6.896 1.00 93.75 1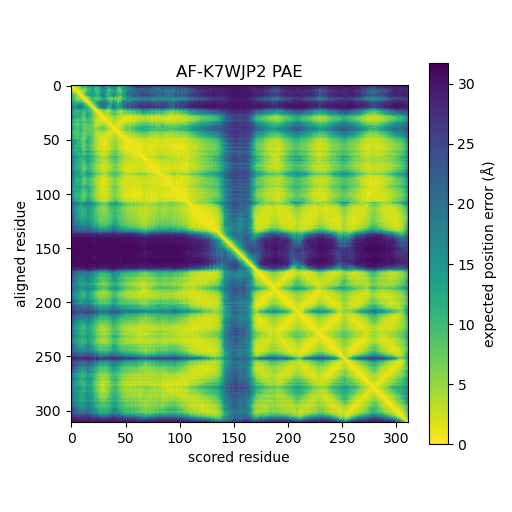85 SER A C 1
ATOM 1340 O O . SER A 1 185 ? 6.658 -8.256 6.811 1.00 93.75 185 SER A O 1
ATOM 1342 N N . LYS A 1 186 ? 8.686 -8.330 5.840 1.00 90.62 186 LYS A N 1
ATOM 1343 C CA . LYS A 1 186 ? 8.188 -8.792 4.537 1.00 90.62 186 LYS A CA 1
ATOM 1344 C C . LYS A 1 186 ? 7.347 -10.065 4.711 1.00 90.62 186 LYS A C 1
ATOM 1346 O O . LYS A 1 186 ? 7.830 -11.050 5.266 1.00 90.62 186 LYS A O 1
ATOM 1351 N N . LYS A 1 187 ? 6.100 -10.061 4.230 1.00 88.44 187 LYS A N 1
ATOM 1352 C CA . LYS A 1 187 ? 5.169 -11.196 4.369 1.00 88.44 187 LYS A CA 1
ATOM 1353 C C . LYS A 1 187 ? 4.303 -11.339 3.125 1.00 88.44 187 LYS A C 1
ATOM 1355 O O . LYS A 1 187 ? 3.725 -10.361 2.666 1.00 88.44 187 LYS A O 1
ATOM 1360 N N . GLY A 1 188 ? 4.211 -12.552 2.575 1.00 83.19 188 GLY A N 1
ATOM 1361 C CA . GLY A 1 188 ? 3.358 -12.835 1.410 1.00 83.19 188 GLY A CA 1
ATOM 1362 C C . GLY A 1 188 ? 3.671 -11.958 0.191 1.00 83.19 188 GLY A C 1
ATOM 1363 O O . GLY A 1 188 ? 2.759 -11.485 -0.475 1.00 83.19 188 GLY A O 1
ATOM 1364 N N . GLY A 1 189 ? 4.953 -11.651 -0.039 1.00 84.50 189 GLY A N 1
ATOM 1365 C CA . GLY A 1 189 ? 5.389 -10.769 -1.127 1.00 84.50 189 GLY A CA 1
ATOM 1366 C C . GLY A 1 189 ? 5.187 -9.270 -0.881 1.00 84.50 189 GLY A C 1
ATOM 1367 O O . GLY A 1 189 ? 5.734 -8.471 -1.634 1.00 84.50 189 GLY A O 1
ATOM 1368 N N . LEU A 1 190 ? 4.479 -8.868 0.180 1.00 89.00 190 LEU A N 1
ATOM 1369 C CA . LEU A 1 190 ? 4.340 -7.468 0.580 1.00 89.00 190 LEU A CA 1
ATOM 1370 C C . LEU A 1 190 ? 5.600 -6.975 1.288 1.00 89.00 190 LEU A C 1
ATOM 1372 O O . LEU A 1 190 ? 6.102 -7.642 2.195 1.00 89.00 190 LEU A O 1
ATOM 1376 N N . ALA A 1 191 ? 6.068 -5.788 0.905 1.00 91.88 191 ALA A N 1
ATOM 1377 C CA . ALA A 1 191 ? 7.105 -5.058 1.625 1.00 91.88 191 ALA A CA 1
ATOM 1378 C C . ALA A 1 191 ? 6.719 -4.861 3.098 1.00 91.88 191 ALA A C 1
ATOM 1380 O O . ALA A 1 191 ? 5.560 -4.589 3.423 1.00 91.88 191 ALA A O 1
ATOM 1381 N N . GLY A 1 192 ? 7.703 -4.981 3.983 1.00 94.50 192 GLY A N 1
ATOM 1382 C CA . GLY A 1 192 ? 7.536 -4.688 5.395 1.00 94.50 192 GLY A CA 1
ATOM 1383 C C . GLY A 1 192 ? 7.358 -3.194 5.669 1.00 94.50 192 GLY A C 1
ATOM 1384 O O . GLY A 1 192 ? 7.594 -2.331 4.819 1.00 94.50 192 GLY A O 1
ATOM 1385 N N . TYR A 1 193 ? 6.986 -2.868 6.904 1.00 96.25 193 TYR A N 1
ATOM 1386 C CA . TYR A 1 193 ? 6.798 -1.494 7.363 1.00 96.25 193 TYR A CA 1
ATOM 1387 C C . TYR A 1 193 ? 7.023 -1.349 8.874 1.00 96.25 193 TYR A C 1
ATOM 1389 O O . TYR A 1 193 ? 7.057 -2.322 9.631 1.00 96.25 193 TYR A O 1
ATOM 1397 N N . LYS A 1 194 ? 7.222 -0.102 9.298 1.00 96.56 194 LYS A N 1
ATOM 1398 C CA . LYS A 1 194 ? 7.137 0.337 10.693 1.00 96.56 194 LYS A CA 1
ATOM 1399 C C . LYS A 1 194 ? 6.097 1.440 10.763 1.00 96.56 194 LYS A C 1
ATOM 1401 O O . LYS A 1 194 ? 6.241 2.434 10.048 1.00 96.56 194 LYS A O 1
ATOM 1406 N N . ALA A 1 195 ? 5.073 1.258 11.578 1.00 96.81 195 ALA A N 1
ATOM 1407 C CA . ALA A 1 195 ? 3.999 2.214 11.761 1.00 96.81 195 ALA A CA 1
ATOM 1408 C C . ALA A 1 195 ? 3.969 2.679 13.212 1.00 96.81 195 ALA A C 1
ATOM 1410 O O . ALA A 1 195 ? 4.035 1.867 14.129 1.00 96.81 195 ALA A O 1
ATOM 1411 N N . LYS A 1 196 ? 3.883 3.991 13.403 1.00 97.38 196 LYS A N 1
ATOM 1412 C CA . LYS A 1 196 ? 3.722 4.603 14.719 1.00 97.38 196 LYS A CA 1
ATOM 1413 C C . LYS A 1 196 ? 2.393 5.315 14.749 1.00 97.38 196 LYS A C 1
ATOM 1415 O O . LYS A 1 196 ? 2.190 6.225 13.945 1.00 97.38 196 LYS A O 1
ATOM 1420 N N . THR A 1 197 ? 1.535 4.911 15.670 1.00 95.88 197 THR A N 1
ATOM 1421 C CA . THR A 1 197 ? 0.220 5.507 15.866 1.00 95.88 197 THR A CA 1
ATOM 1422 C C . THR A 1 197 ? 0.169 6.190 17.215 1.00 95.88 197 THR A C 1
ATOM 1424 O O . THR A 1 197 ? 0.604 5.645 18.225 1.00 95.88 197 THR A O 1
ATOM 1427 N N . THR A 1 198 ? -0.392 7.388 17.239 1.00 96.88 198 THR A N 1
ATOM 1428 C CA . THR A 1 198 ? -0.829 8.048 18.467 1.00 96.88 198 THR A CA 1
ATOM 1429 C C . THR A 1 198 ? -2.298 8.380 18.326 1.00 96.88 198 THR A C 1
ATOM 1431 O O . THR A 1 198 ? -2.731 8.852 17.270 1.00 96.88 198 THR A O 1
ATOM 1434 N N . GLY A 1 199 ? -3.064 8.137 19.380 1.00 95.25 199 GLY A N 1
ATOM 1435 C CA . GLY A 1 199 ? -4.485 8.414 19.368 1.00 95.25 199 GLY A CA 1
ATOM 1436 C C . GLY A 1 199 ? -5.046 8.749 20.732 1.00 95.25 199 GLY A C 1
ATOM 1437 O O . GLY A 1 199 ? -4.416 8.538 21.769 1.00 95.25 199 GLY A O 1
ATOM 1438 N N . VAL A 1 200 ? -6.259 9.279 20.700 1.00 96.19 200 VAL A N 1
ATOM 1439 C CA . VAL A 1 200 ? -7.105 9.481 21.871 1.00 96.19 200 VAL A CA 1
ATOM 1440 C C . VAL A 1 200 ? -8.495 8.955 21.556 1.00 96.19 200 VAL A C 1
ATOM 1442 O O . VAL A 1 200 ? -9.004 9.162 20.454 1.00 96.19 200 VAL A O 1
ATOM 1445 N N . VAL A 1 201 ? -9.085 8.259 22.520 1.00 96.62 201 VAL A N 1
ATOM 1446 C CA . VAL A 1 201 ? -10.464 7.781 22.495 1.00 96.62 201 VAL A CA 1
ATOM 1447 C C . VAL A 1 201 ? -11.210 8.474 23.619 1.00 96.62 201 VAL A C 1
ATOM 1449 O O . VAL A 1 201 ? -10.721 8.518 24.746 1.00 96.62 201 VAL A O 1
ATOM 1452 N N . ILE A 1 202 ? -12.374 9.026 23.305 1.00 96.19 202 ILE A N 1
ATOM 1453 C CA . ILE A 1 202 ? -13.273 9.665 24.263 1.00 96.19 202 ILE A CA 1
ATOM 1454 C C . ILE A 1 202 ? -14.599 8.932 24.155 1.00 96.19 202 ILE A C 1
ATOM 1456 O O . ILE A 1 202 ? -15.129 8.791 23.052 1.00 96.19 202 ILE A O 1
ATOM 1460 N N . GLY A 1 203 ? -15.107 8.446 25.279 1.00 94.19 203 GLY A N 1
ATOM 1461 C CA . GLY A 1 203 ? -16.328 7.662 25.326 1.00 94.19 203 GLY A CA 1
ATOM 1462 C C . GLY A 1 203 ? -17.280 8.123 26.411 1.00 94.19 203 GLY A C 1
ATOM 1463 O O . GLY A 1 203 ? -16.895 8.777 27.384 1.00 94.19 203 GLY A O 1
ATOM 1464 N N . LEU A 1 204 ? -18.537 7.759 26.204 1.00 94.00 204 LEU A N 1
ATOM 1465 C CA . LEU A 1 204 ? -19.603 7.883 27.175 1.00 94.00 204 LEU A CA 1
ATOM 1466 C C . LEU A 1 204 ? -20.423 6.593 27.194 1.00 94.00 204 LEU A C 1
ATOM 1468 O O . LEU A 1 204 ? -20.724 6.020 26.145 1.00 94.00 204 LEU A O 1
ATOM 1472 N N . ASP A 1 205 ? -20.766 6.139 28.387 1.00 91.50 205 ASP A N 1
ATOM 1473 C CA . ASP A 1 205 ? -21.538 4.928 28.631 1.00 91.50 205 ASP A CA 1
ATOM 1474 C C . ASP A 1 205 ? -22.643 5.168 29.650 1.00 91.50 205 ASP A C 1
ATOM 1476 O O . ASP A 1 205 ? -22.630 6.143 30.402 1.00 91.50 205 ASP A O 1
ATOM 1480 N N . THR A 1 206 ? -23.635 4.287 29.612 1.00 85.81 206 THR A N 1
ATOM 1481 C CA . THR A 1 206 ? -24.784 4.315 30.499 1.00 85.81 206 THR A CA 1
ATOM 1482 C C . THR A 1 206 ? -25.361 2.916 30.707 1.00 85.81 206 THR A C 1
ATOM 1484 O O . THR A 1 206 ? -25.278 2.062 29.815 1.00 85.81 206 THR A O 1
ATOM 1487 N N . LEU A 1 207 ? -25.948 2.678 31.880 1.00 84.38 207 LEU A N 1
ATOM 1488 C CA . LEU A 1 207 ? -26.743 1.480 32.148 1.00 84.38 207 LEU A CA 1
ATOM 1489 C C . LEU A 1 207 ? -28.123 1.645 31.502 1.00 84.38 207 LEU A C 1
ATOM 1491 O O . LEU A 1 207 ? -28.881 2.546 31.849 1.00 84.38 207 LEU A O 1
ATOM 1495 N N . ALA A 1 208 ? -28.438 0.787 30.533 1.00 80.19 208 ALA A N 1
ATOM 1496 C CA . ALA A 1 208 ? -29.760 0.725 29.911 1.00 80.19 208 ALA A CA 1
ATOM 1497 C C . ALA A 1 208 ? -30.757 -0.082 30.763 1.00 80.19 208 ALA A C 1
ATOM 1499 O O . ALA A 1 208 ? -31.964 0.112 30.646 1.00 80.19 208 ALA A O 1
ATOM 1500 N N . ASN A 1 209 ? -30.244 -1.009 31.573 1.00 76.62 209 ASN A N 1
ATOM 1501 C CA . ASN A 1 209 ? -30.911 -1.692 32.682 1.00 76.62 209 ASN A CA 1
ATOM 1502 C C . ASN A 1 209 ? -29.835 -2.319 33.590 1.00 76.62 209 ASN A C 1
ATOM 1504 O O . ASN A 1 209 ? -28.652 -2.272 33.245 1.00 76.62 209 ASN A O 1
ATOM 1508 N N . ASP A 1 210 ? -30.242 -2.948 34.695 1.00 75.88 210 ASP A N 1
ATOM 1509 C CA . ASP A 1 210 ? -29.346 -3.555 35.699 1.00 75.88 210 ASP A CA 1
ATOM 1510 C C . ASP A 1 210 ? -28.306 -4.518 35.103 1.00 75.88 210 ASP A C 1
ATOM 1512 O O . ASP A 1 210 ? -27.193 -4.644 35.609 1.00 75.88 210 ASP A O 1
ATOM 1516 N N . ASN A 1 211 ? -28.637 -5.154 33.976 1.00 77.88 211 ASN A N 1
ATOM 1517 C CA . ASN A 1 211 ? -27.809 -6.178 33.353 1.00 77.88 211 ASN A CA 1
ATOM 1518 C C . ASN A 1 211 ? -27.248 -5.756 31.992 1.00 77.88 211 ASN A C 1
ATOM 1520 O O . ASN A 1 211 ? -26.579 -6.573 31.363 1.00 77.88 211 ASN A O 1
ATOM 1524 N N . LEU A 1 212 ? -27.517 -4.540 31.501 1.00 83.44 212 LEU A N 1
ATOM 1525 C CA . LEU A 1 212 ? -27.120 -4.081 30.167 1.00 83.44 212 LEU A CA 1
ATOM 1526 C C . LEU A 1 212 ? -26.509 -2.689 30.228 1.00 83.44 212 LEU A C 1
ATOM 1528 O O . LEU A 1 212 ? -27.172 -1.704 30.549 1.00 83.44 212 LEU A O 1
ATOM 1532 N N . MET A 1 213 ? -25.272 -2.598 29.761 1.00 86.00 213 MET A N 1
ATOM 1533 C CA . MET A 1 213 ? -24.581 -1.341 29.546 1.00 86.00 213 MET A CA 1
ATOM 1534 C C . MET A 1 213 ? -24.376 -1.092 28.061 1.00 86.00 213 MET A C 1
ATOM 1536 O O . MET A 1 213 ? -23.975 -1.993 27.320 1.00 86.00 213 MET A O 1
ATOM 1540 N N . ILE A 1 214 ? -24.580 0.153 27.644 1.00 91.31 214 ILE A N 1
ATOM 1541 C CA . ILE A 1 214 ? -24.304 0.612 26.285 1.00 91.31 214 ILE A CA 1
ATOM 1542 C C . ILE A 1 214 ? -23.469 1.886 26.322 1.00 91.31 214 ILE A C 1
ATOM 1544 O O . ILE A 1 214 ? -23.550 2.679 27.256 1.00 91.31 214 ILE A O 1
ATOM 1548 N N . GLY A 1 215 ? -22.673 2.106 25.287 1.00 92.69 215 GLY A N 1
ATOM 1549 C CA . GLY A 1 215 ? -21.897 3.322 25.154 1.00 92.69 215 GLY A CA 1
ATOM 1550 C C . GLY A 1 215 ? -21.480 3.608 23.725 1.00 92.69 215 GLY A C 1
ATOM 1551 O O . GLY A 1 215 ? -21.576 2.770 22.823 1.00 92.69 215 GLY A O 1
ATOM 1552 N N . ALA A 1 216 ? -21.017 4.834 23.534 1.00 96.81 216 ALA A N 1
ATOM 1553 C CA . ALA A 1 216 ? -20.483 5.321 22.279 1.00 96.81 216 ALA A CA 1
ATOM 1554 C C . ALA A 1 216 ? -19.132 5.990 22.521 1.00 96.81 216 ALA A C 1
ATOM 1556 O O . ALA A 1 216 ? -18.891 6.588 23.570 1.00 96.81 216 ALA A O 1
ATOM 1557 N N . ALA A 1 217 ? -18.241 5.897 21.542 1.00 97.25 217 ALA A N 1
ATOM 1558 C CA . ALA A 1 217 ? -16.936 6.531 21.609 1.00 97.25 217 ALA A CA 1
ATOM 1559 C C . ALA A 1 217 ? -16.526 7.124 20.268 1.00 97.25 217 ALA A C 1
ATOM 1561 O O . ALA A 1 217 ? -16.860 6.603 19.203 1.00 97.25 217 ALA A O 1
ATOM 1562 N N . ILE A 1 218 ? -15.741 8.191 20.338 1.00 97.62 218 ILE A N 1
ATOM 1563 C CA . ILE A 1 218 ? -15.014 8.744 19.202 1.00 97.62 218 ILE A CA 1
ATOM 1564 C C . ILE A 1 218 ? -13.517 8.540 19.406 1.00 97.62 218 ILE A C 1
ATOM 1566 O O . ILE A 1 218 ? -13.012 8.632 20.524 1.00 97.62 218 ILE A O 1
ATOM 1570 N N . GLY A 1 219 ? -12.795 8.281 18.322 1.00 96.62 219 GLY A N 1
ATOM 1571 C CA . GLY A 1 219 ? -11.345 8.120 18.342 1.00 96.62 219 GLY A CA 1
ATOM 1572 C C . GLY A 1 219 ? -10.678 8.971 17.274 1.00 96.62 219 GLY A C 1
ATOM 1573 O O . GLY A 1 219 ? -11.057 8.906 16.105 1.00 96.62 219 GLY A O 1
ATOM 1574 N N . ILE A 1 220 ? -9.667 9.741 17.665 1.00 97.50 220 ILE A N 1
ATOM 1575 C CA . ILE A 1 220 ? -8.850 10.555 16.759 1.00 97.50 220 ILE A CA 1
ATOM 1576 C C . ILE A 1 220 ? -7.445 9.972 16.756 1.00 97.50 220 ILE A C 1
ATOM 1578 O O . ILE A 1 220 ? -6.850 9.779 17.816 1.00 97.50 220 ILE A O 1
ATOM 1582 N N . THR A 1 221 ? -6.910 9.691 15.570 1.00 97.25 221 THR A N 1
ATOM 1583 C CA . THR A 1 221 ? -5.617 9.020 15.420 1.00 97.25 221 THR A CA 1
ATOM 1584 C C . THR A 1 221 ? -4.745 9.683 14.369 1.00 97.25 221 THR A C 1
ATOM 1586 O O . THR A 1 221 ? -5.215 10.213 13.359 1.00 97.25 221 THR A O 1
ATOM 1589 N N . LYS A 1 222 ? -3.438 9.627 14.604 1.00 97.81 222 LYS A N 1
ATOM 1590 C CA . LYS A 1 222 ? -2.411 10.012 13.646 1.00 97.81 222 LYS A CA 1
ATOM 1591 C C . LYS A 1 222 ? -1.399 8.889 13.540 1.00 97.81 222 LYS A C 1
ATOM 1593 O O . LYS A 1 222 ? -0.865 8.442 14.553 1.00 97.81 222 LYS A O 1
ATOM 1598 N N . THR A 1 223 ? -1.131 8.467 12.312 1.00 97.31 223 THR A N 1
ATOM 1599 C CA . THR A 1 223 ? -0.254 7.337 12.027 1.00 97.31 223 THR A CA 1
ATOM 1600 C C . THR A 1 223 ? 0.793 7.697 10.987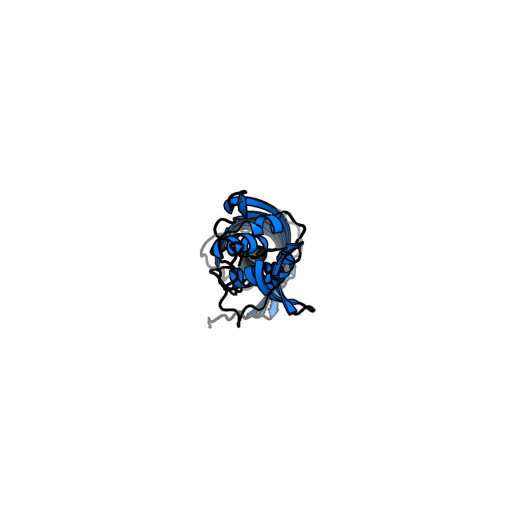 1.00 97.31 223 THR A C 1
ATOM 1602 O O . THR A 1 223 ? 0.455 8.171 9.903 1.00 97.31 223 THR A O 1
ATOM 1605 N N . ASP A 1 224 ? 2.056 7.412 11.287 1.00 97.44 224 ASP A N 1
ATOM 1606 C CA . ASP A 1 224 ? 3.173 7.553 10.356 1.00 97.44 224 ASP A CA 1
ATOM 1607 C C . ASP A 1 224 ? 3.739 6.169 10.007 1.00 97.44 224 ASP A C 1
ATOM 1609 O O . ASP A 1 224 ? 4.229 5.443 10.873 1.00 97.44 224 ASP A O 1
ATOM 1613 N N . ILE A 1 225 ? 3.707 5.812 8.724 1.00 97.00 225 ILE A N 1
ATOM 1614 C CA . ILE A 1 225 ? 4.168 4.530 8.183 1.00 97.00 225 ILE A CA 1
ATOM 1615 C C . ILE A 1 225 ? 5.445 4.757 7.373 1.00 97.00 225 ILE A C 1
ATOM 1617 O O . ILE A 1 225 ? 5.461 5.487 6.376 1.00 97.00 225 ILE A O 1
ATOM 1621 N N . LYS A 1 226 ? 6.526 4.090 7.780 1.00 96.62 226 LYS A N 1
ATOM 1622 C CA . LYS A 1 226 ? 7.786 4.002 7.036 1.00 96.62 226 LYS A CA 1
ATOM 1623 C C . LYS A 1 226 ? 7.880 2.631 6.381 1.00 96.62 226 LYS A C 1
ATOM 1625 O O . LYS A 1 226 ? 7.921 1.614 7.076 1.00 96.62 226 LYS A O 1
ATOM 1630 N N . HIS A 1 227 ? 7.934 2.612 5.055 1.00 94.81 227 HIS A N 1
ATOM 1631 C CA . HIS A 1 227 ? 8.023 1.375 4.283 1.00 94.81 227 HIS A CA 1
ATOM 1632 C C . HIS A 1 227 ? 9.462 0.846 4.236 1.00 94.81 227 HIS A C 1
ATOM 1634 O O . HIS A 1 227 ? 10.430 1.607 4.347 1.00 94.81 227 HIS A O 1
ATOM 1640 N N . GLN A 1 228 ? 9.598 -0.470 4.103 1.00 93.88 228 GLN A N 1
ATOM 1641 C CA . GLN A 1 228 ? 10.867 -1.200 4.072 1.00 93.88 228 GLN A CA 1
ATOM 1642 C C . GLN A 1 228 ? 11.004 -1.996 2.762 1.00 93.88 228 GLN A C 1
ATOM 1644 O O . GLN A 1 228 ? 10.190 -1.853 1.849 1.00 93.88 228 GLN A O 1
ATOM 1649 N N . ASP A 1 229 ? 12.062 -2.803 2.649 1.00 93.12 229 ASP A N 1
ATOM 1650 C CA . ASP A 1 229 ? 12.328 -3.669 1.493 1.00 93.12 229 ASP A CA 1
ATOM 1651 C C . ASP A 1 229 ? 12.318 -2.895 0.160 1.00 93.12 229 ASP A C 1
ATOM 1653 O O . ASP A 1 229 ? 12.893 -1.809 0.058 1.00 93.12 229 ASP A O 1
ATOM 1657 N N . TYR A 1 230 ? 11.626 -3.419 -0.852 1.00 89.56 230 TYR A N 1
ATOM 1658 C CA . TYR A 1 230 ? 11.499 -2.809 -2.175 1.00 89.56 230 TYR A CA 1
ATOM 1659 C C . TYR A 1 230 ? 10.699 -1.493 -2.188 1.00 89.56 230 TYR A C 1
ATOM 1661 O O . TYR A 1 230 ? 10.597 -0.843 -3.227 1.00 89.56 230 TYR A O 1
ATOM 1669 N N . LYS A 1 231 ? 10.137 -1.085 -1.041 1.00 91.31 231 LYS A N 1
ATOM 1670 C CA . LYS A 1 231 ? 9.485 0.215 -0.811 1.00 91.31 231 LYS A CA 1
ATOM 1671 C C . LYS A 1 231 ? 10.272 1.114 0.145 1.00 91.31 231 LYS A C 1
ATOM 1673 O O . LYS A 1 231 ? 9.758 2.134 0.603 1.00 91.31 231 LYS A O 1
ATOM 1678 N N . LYS A 1 232 ? 11.521 0.771 0.471 1.00 91.62 232 LYS A N 1
ATOM 1679 C CA . LYS A 1 232 ? 12.361 1.584 1.356 1.00 91.62 232 LYS A CA 1
ATOM 1680 C C . LYS A 1 232 ? 12.504 3.008 0.813 1.00 91.62 232 LYS A C 1
ATOM 1682 O O . LYS A 1 232 ? 13.033 3.218 -0.270 1.00 91.62 232 LYS A O 1
ATOM 1687 N N . GLY A 1 233 ? 12.106 3.982 1.630 1.00 90.00 233 GLY A N 1
ATOM 1688 C CA . GLY A 1 233 ? 12.106 5.404 1.276 1.00 90.00 233 GLY A CA 1
ATOM 1689 C C . GLY A 1 233 ? 10.704 5.975 1.067 1.00 90.00 233 GLY A C 1
ATOM 1690 O O . GLY A 1 233 ? 10.532 7.186 1.220 1.00 90.00 233 GLY A O 1
ATOM 1691 N N . ASP A 1 234 ? 9.711 5.116 0.826 1.00 94.31 234 ASP A N 1
ATOM 1692 C CA . ASP A 1 234 ? 8.306 5.507 0.792 1.00 94.31 234 ASP A CA 1
ATOM 1693 C C . ASP A 1 234 ? 7.810 5.817 2.209 1.00 94.31 234 ASP A C 1
ATOM 1695 O O . ASP A 1 234 ? 8.223 5.207 3.207 1.00 94.31 234 ASP A O 1
ATOM 1699 N N . LYS A 1 235 ? 6.895 6.783 2.300 1.00 96.00 235 LYS A N 1
ATOM 1700 C CA . LYS A 1 235 ? 6.260 7.204 3.551 1.00 96.00 235 LYS A CA 1
ATOM 1701 C C . LYS A 1 235 ? 4.762 7.336 3.354 1.00 96.00 235 LYS A C 1
ATOM 1703 O O . LYS A 1 235 ? 4.294 7.748 2.293 1.00 96.00 235 LYS A O 1
ATOM 1708 N N . THR A 1 236 ? 3.992 7.004 4.376 1.00 96.69 236 THR A N 1
ATOM 1709 C CA . THR A 1 236 ? 2.547 7.214 4.359 1.00 96.69 236 THR A CA 1
ATOM 1710 C C . THR A 1 236 ? 2.092 7.771 5.687 1.00 96.69 236 THR A C 1
ATOM 1712 O O . THR A 1 236 ? 2.421 7.212 6.724 1.00 96.69 236 THR A O 1
ATOM 1715 N N . ASN A 1 237 ? 1.322 8.847 5.637 1.00 96.94 237 ASN A N 1
ATOM 1716 C CA . ASN A 1 237 ? 0.744 9.466 6.815 1.00 96.94 237 ASN A CA 1
ATOM 1717 C C . ASN A 1 237 ? -0.767 9.265 6.754 1.00 96.94 237 ASN A C 1
ATOM 1719 O O . ASN A 1 237 ? -1.368 9.472 5.697 1.00 96.94 237 ASN A O 1
ATOM 1723 N N . VAL A 1 238 ? -1.366 8.871 7.870 1.00 96.94 238 VAL A N 1
ATOM 1724 C CA . VAL A 1 238 ? -2.804 8.626 7.981 1.00 96.94 238 VAL A CA 1
ATOM 1725 C C . VAL A 1 238 ? -3.354 9.439 9.141 1.00 96.94 238 VAL A C 1
ATOM 1727 O O . VAL A 1 238 ? -2.859 9.325 10.261 1.00 96.94 238 VAL A O 1
ATOM 1730 N N . ASN A 1 239 ? -4.381 10.237 8.870 1.00 97.44 239 ASN A N 1
ATOM 1731 C CA . ASN A 1 239 ? -5.189 10.875 9.903 1.00 97.44 239 ASN A CA 1
ATOM 1732 C C . ASN A 1 239 ? -6.531 10.146 9.953 1.00 97.44 239 ASN A C 1
ATOM 1734 O O . ASN A 1 239 ? -7.232 10.105 8.941 1.00 97.44 239 ASN A O 1
ATOM 1738 N N . GLY A 1 240 ? -6.862 9.563 11.100 1.00 96.44 240 GLY A N 1
ATOM 1739 C CA . GLY A 1 240 ? -8.071 8.771 11.285 1.00 96.44 240 GLY A CA 1
ATOM 1740 C C . GLY A 1 240 ? -9.047 9.434 12.245 1.00 96.44 240 GLY A C 1
ATOM 1741 O O . GLY A 1 240 ? -8.650 9.917 13.307 1.00 96.44 240 GLY A O 1
ATOM 1742 N N . PHE A 1 241 ? -10.323 9.406 11.886 1.00 97.56 241 PHE A N 1
ATOM 1743 C CA . PHE A 1 241 ? -11.444 9.671 12.777 1.00 97.56 241 PHE A CA 1
ATOM 1744 C C . PHE A 1 241 ? -12.306 8.417 12.846 1.00 97.56 241 PHE A C 1
ATOM 1746 O O . PHE A 1 241 ? -12.593 7.806 11.821 1.00 97.56 241 PHE A O 1
ATOM 1753 N N . SER A 1 242 ? -12.717 8.029 14.043 1.00 97.31 242 SER A N 1
ATOM 1754 C CA . SER A 1 242 ? -13.496 6.819 14.268 1.00 97.31 242 SER A CA 1
ATOM 1755 C C . SER A 1 242 ? -14.667 7.077 15.196 1.00 97.31 242 SER A C 1
ATOM 1757 O O . SER A 1 242 ? -14.582 7.909 16.096 1.00 97.31 242 SER A O 1
ATOM 1759 N N . PHE A 1 243 ? -15.742 6.341 14.964 1.00 97.88 243 PHE A N 1
ATOM 1760 C CA . PHE A 1 243 ? -16.930 6.269 15.794 1.00 97.88 243 PHE A CA 1
ATOM 1761 C C . PHE A 1 243 ? -17.163 4.808 16.161 1.00 97.88 243 PHE A C 1
ATOM 1763 O O . PHE A 1 243 ? -17.045 3.929 15.309 1.00 97.88 243 PHE A O 1
ATOM 1770 N N . SER A 1 244 ? -17.471 4.541 17.423 1.00 97.44 244 SER A N 1
ATOM 1771 C CA . SER A 1 244 ? -17.722 3.192 17.914 1.00 97.44 244 SER A CA 1
ATOM 1772 C C . SER A 1 244 ? -18.967 3.144 18.779 1.00 97.44 244 SER A C 1
ATOM 1774 O O . SER A 1 244 ? -19.230 4.071 19.541 1.00 97.44 244 SER A O 1
ATOM 1776 N N . LEU A 1 245 ? -19.679 2.026 18.699 1.00 97.12 245 LEU A N 1
ATOM 1777 C CA . LEU A 1 245 ? -20.726 1.633 19.634 1.00 97.12 245 LEU A CA 1
ATOM 1778 C C . LEU A 1 245 ? -20.248 0.403 20.389 1.00 97.12 245 LEU A C 1
ATOM 1780 O O . LEU A 1 245 ? -19.598 -0.467 19.809 1.00 97.12 245 LEU A O 1
ATOM 1784 N N . TYR A 1 246 ? -20.555 0.319 21.672 1.00 94.69 246 TYR A N 1
ATOM 1785 C CA . TYR A 1 246 ? -20.158 -0.808 22.499 1.00 94.69 246 TYR A CA 1
ATOM 1786 C C . TYR A 1 246 ? -21.212 -1.115 23.550 1.00 94.69 246 TYR A C 1
ATOM 1788 O O . TYR A 1 246 ? -22.009 -0.255 23.916 1.00 94.69 246 TYR A O 1
ATOM 1796 N N . GLY A 1 247 ? -21.218 -2.350 24.034 1.00 91.06 247 GLY A N 1
ATOM 1797 C CA . GLY A 1 247 ? -22.117 -2.755 25.098 1.00 91.06 247 GLY A CA 1
ATOM 1798 C C . GLY A 1 247 ? -21.716 -4.074 25.733 1.00 91.06 247 GLY A C 1
ATOM 1799 O O . GLY A 1 247 ? -20.974 -4.867 25.149 1.00 91.06 247 GLY A O 1
ATOM 1800 N N . ALA A 1 248 ? -22.196 -4.285 26.948 1.00 88.62 248 ALA A N 1
ATOM 1801 C CA . ALA A 1 248 ? -22.009 -5.514 27.698 1.00 88.62 248 ALA A CA 1
ATOM 1802 C C . ALA A 1 248 ? -23.313 -5.895 28.389 1.00 88.62 248 ALA A C 1
ATOM 1804 O O . ALA A 1 248 ? -24.030 -5.024 28.876 1.00 88.62 248 ALA A O 1
ATOM 1805 N N . GLN A 1 249 ? -23.595 -7.192 28.423 1.00 85.25 249 GLN A N 1
ATOM 1806 C CA . GLN A 1 249 ? -24.769 -7.765 29.049 1.00 85.25 249 GLN A CA 1
ATOM 1807 C C . GLN A 1 249 ? -24.380 -8.917 29.981 1.00 85.25 249 GLN A C 1
ATOM 1809 O O . GLN A 1 249 ? -23.657 -9.830 29.569 1.00 85.25 249 GLN A O 1
ATOM 1814 N N . GLN A 1 250 ? -24.903 -8.896 31.207 1.00 80.00 250 GLN A N 1
ATOM 1815 C CA . GLN A 1 250 ? -24.890 -10.047 32.109 1.00 80.00 250 GLN A CA 1
ATOM 1816 C C . GLN A 1 250 ? -26.047 -10.982 31.728 1.00 80.00 250 GLN A C 1
ATOM 1818 O O . GLN A 1 250 ? -27.193 -10.547 31.608 1.00 80.00 250 GLN A O 1
ATOM 1823 N N . LEU A 1 251 ? -25.748 -12.259 31.477 1.00 76.12 251 LEU A N 1
ATOM 1824 C CA . LEU A 1 251 ? -26.734 -13.243 31.014 1.00 76.12 251 LEU A CA 1
ATOM 1825 C C . LEU A 1 251 ? -27.336 -14.034 32.185 1.00 76.12 251 LEU A C 1
ATOM 1827 O O . LEU A 1 251 ? -28.552 -14.077 32.339 1.00 76.12 251 LEU A O 1
ATOM 1831 N N . VAL A 1 252 ? -26.479 -14.648 33.001 1.00 74.88 252 VAL A N 1
ATOM 1832 C CA . VAL A 1 252 ? -26.792 -15.350 34.265 1.00 74.88 252 VAL A CA 1
ATOM 1833 C C . VAL A 1 252 ? -25.653 -15.074 35.255 1.00 74.88 252 VAL A C 1
ATOM 1835 O O . VAL A 1 252 ? -24.649 -14.514 34.820 1.00 74.88 252 VAL A O 1
ATOM 1838 N N . GLU A 1 253 ? -25.778 -15.455 36.536 1.00 67.12 253 GLU A N 1
ATOM 1839 C CA . GLU A 1 253 ? -24.907 -15.017 37.658 1.00 67.12 253 GLU A CA 1
ATOM 1840 C C . GLU A 1 253 ? -23.410 -14.914 37.325 1.00 67.12 253 GLU A C 1
ATOM 1842 O O . GLU A 1 253 ? -22.775 -13.946 37.723 1.00 67.12 253 GLU A O 1
ATOM 1847 N N . ASN A 1 254 ? -22.875 -15.790 36.472 1.00 74.56 254 ASN A N 1
ATOM 1848 C CA . ASN A 1 254 ? -21.458 -15.790 36.116 1.00 74.56 254 ASN A CA 1
ATOM 1849 C C . ASN A 1 254 ? -21.165 -15.682 34.609 1.00 74.56 254 ASN A C 1
ATOM 1851 O O . ASN A 1 254 ? -20.003 -15.723 34.228 1.00 74.56 254 ASN A O 1
ATOM 1855 N N . PHE A 1 255 ? -22.167 -15.579 33.729 1.00 83.38 255 PHE A N 1
ATOM 1856 C CA . PHE A 1 255 ? -21.939 -15.466 32.280 1.00 83.38 255 PHE A CA 1
ATOM 1857 C C . PHE A 1 255 ? -22.146 -14.040 31.788 1.00 83.38 255 PHE A C 1
ATOM 1859 O O . PHE A 1 255 ? -23.193 -13.435 32.024 1.00 83.38 255 PHE A O 1
ATOM 1866 N N . PHE A 1 256 ? -21.203 -13.564 30.981 1.00 85.56 256 PHE A N 1
ATOM 1867 C CA . PHE A 1 256 ? -21.282 -12.258 30.340 1.00 85.56 256 PHE A CA 1
ATOM 1868 C C . PHE A 1 256 ? -21.116 -12.362 28.826 1.00 85.56 256 PHE A C 1
ATOM 1870 O O . PHE A 1 256 ? -20.399 -13.221 28.303 1.00 85.56 256 PHE A O 1
ATOM 1877 N N . ALA A 1 257 ? -21.719 -11.413 28.120 1.00 89.56 257 ALA A N 1
ATOM 1878 C CA . ALA A 1 257 ? -21.437 -11.129 26.724 1.00 89.56 257 ALA A CA 1
ATOM 1879 C C . ALA A 1 257 ? -21.075 -9.653 26.577 1.00 89.56 257 ALA A C 1
ATOM 1881 O O . ALA A 1 257 ? -21.704 -8.786 27.171 1.00 89.56 257 ALA A O 1
ATOM 1882 N N . GLN A 1 258 ? -20.064 -9.346 25.776 1.00 91.50 258 GLN A N 1
ATOM 1883 C CA . GLN A 1 258 ? -19.710 -7.972 25.456 1.00 91.50 258 GLN A CA 1
ATOM 1884 C C . GLN A 1 258 ? -19.316 -7.840 23.998 1.00 91.50 258 GLN A C 1
ATOM 1886 O O . GLN A 1 258 ? -18.749 -8.760 23.407 1.00 91.50 258 GLN A O 1
ATOM 1891 N N . GLY A 1 259 ? -19.580 -6.681 23.419 1.00 91.81 259 GLY A N 1
ATOM 1892 C CA . GLY A 1 259 ? -19.253 -6.433 22.032 1.00 91.81 259 GLY A CA 1
ATOM 1893 C C . GLY A 1 259 ? -19.070 -4.964 21.721 1.00 91.81 259 GLY A C 1
ATOM 1894 O O . GLY A 1 259 ? -19.444 -4.074 22.485 1.00 91.81 259 GLY A O 1
ATOM 1895 N N . SER A 1 260 ? -18.463 -4.718 20.571 1.00 94.94 260 SER A N 1
ATOM 1896 C CA . SER A 1 260 ? -18.345 -3.381 20.011 1.00 94.94 260 SER A CA 1
ATOM 1897 C C . SER A 1 260 ? -18.336 -3.431 18.494 1.00 94.94 260 SER A C 1
ATOM 1899 O O . SER A 1 260 ? -17.979 -4.442 17.891 1.00 94.94 260 SER A O 1
ATOM 1901 N N . ALA A 1 261 ? -18.740 -2.327 17.887 1.00 97.31 261 ALA A N 1
ATOM 1902 C CA . ALA A 1 261 ? -18.629 -2.067 16.467 1.00 97.31 261 ALA A CA 1
ATOM 1903 C C . ALA A 1 261 ? -17.923 -0.726 16.280 1.00 97.31 261 ALA A C 1
ATOM 1905 O O . ALA A 1 261 ? -18.174 0.220 17.025 1.00 97.31 261 ALA A O 1
ATOM 1906 N N . ILE A 1 262 ? -17.050 -0.644 15.283 1.00 96.75 262 ILE A N 1
ATOM 1907 C CA . ILE A 1 262 ? -16.279 0.554 14.959 1.00 96.75 262 ILE A CA 1
ATOM 1908 C C . ILE A 1 262 ? -16.395 0.877 13.476 1.00 96.75 262 ILE A C 1
ATOM 1910 O O . ILE A 1 262 ? -16.360 -0.005 12.617 1.00 96.75 262 ILE A O 1
ATOM 1914 N N . PHE A 1 263 ? -16.479 2.168 13.195 1.00 97.19 263 PHE A N 1
ATOM 1915 C CA . PHE A 1 263 ? -16.430 2.769 11.879 1.00 97.19 263 PHE A CA 1
ATOM 1916 C C . PHE A 1 263 ? -15.357 3.856 11.854 1.00 97.19 263 PHE A C 1
ATOM 1918 O O . PHE A 1 263 ? -15.366 4.735 12.713 1.00 97.19 263 PHE A O 1
ATOM 1925 N N . SER A 1 264 ? -14.459 3.835 10.871 1.00 96.12 264 SER A N 1
ATOM 1926 C CA . SER A 1 264 ? -13.361 4.800 10.766 1.00 96.12 264 SER A CA 1
ATOM 1927 C C . SER A 1 264 ? -13.239 5.390 9.368 1.00 96.12 264 SER A C 1
ATOM 1929 O O . SER A 1 264 ? -13.213 4.660 8.379 1.00 96.12 264 SER A O 1
ATOM 1931 N N . LEU A 1 265 ? -13.068 6.708 9.306 1.00 96.19 265 LEU A N 1
ATOM 1932 C CA . LEU A 1 265 ? -12.713 7.480 8.121 1.00 96.19 265 LEU A CA 1
ATOM 1933 C C . LEU A 1 265 ? -11.246 7.899 8.223 1.00 96.19 265 LEU A C 1
ATOM 1935 O O . LEU A 1 265 ? -10.835 8.528 9.197 1.00 96.19 265 LEU A O 1
ATOM 1939 N N . ASN A 1 266 ? -10.452 7.555 7.215 1.00 94.94 266 ASN A N 1
ATOM 1940 C CA . ASN A 1 266 ? -9.004 7.706 7.247 1.00 94.94 266 ASN A CA 1
ATOM 1941 C C . ASN A 1 266 ? -8.514 8.453 6.010 1.00 94.94 266 ASN A C 1
ATOM 1943 O O . ASN A 1 266 ? -8.570 7.928 4.900 1.00 94.94 266 ASN A O 1
ATOM 1947 N N . GLN A 1 267 ? -7.961 9.645 6.209 1.00 96.62 267 GLN A N 1
ATOM 1948 C CA . GLN A 1 267 ? -7.304 10.399 5.144 1.00 96.62 267 GLN A CA 1
ATOM 1949 C C . GLN A 1 267 ? -5.859 9.934 5.014 1.00 96.62 267 GLN A C 1
ATOM 1951 O O . GLN A 1 267 ? -5.070 10.053 5.958 1.00 96.62 267 GLN A O 1
ATOM 1956 N N . VAL A 1 268 ? -5.495 9.432 3.839 1.00 96.38 268 VAL A N 1
ATOM 1957 C CA . VAL A 1 268 ? -4.183 8.849 3.573 1.00 96.38 268 VAL A CA 1
ATOM 1958 C C . VAL A 1 268 ? -3.390 9.739 2.630 1.00 96.38 268 VAL A C 1
ATOM 1960 O O . VAL A 1 268 ? -3.798 10.012 1.505 1.00 96.38 268 VAL A O 1
ATOM 1963 N N . LYS A 1 269 ? -2.201 10.145 3.075 1.00 96.00 269 LYS A N 1
ATOM 1964 C CA . LYS A 1 269 ? -1.214 10.869 2.268 1.00 96.00 269 LYS A CA 1
ATOM 1965 C C . LYS A 1 269 ? -0.009 9.975 2.040 1.00 96.00 269 LYS A C 1
ATOM 1967 O O . LYS A 1 269 ? 0.778 9.724 2.954 1.00 96.00 269 LYS A O 1
ATOM 1972 N N . ASN A 1 270 ? 0.147 9.491 0.819 1.00 93.69 270 ASN A N 1
ATOM 1973 C CA . ASN A 1 270 ? 1.269 8.667 0.403 1.00 93.69 270 ASN A CA 1
ATOM 1974 C C . ASN A 1 270 ? 2.338 9.505 -0.304 1.00 93.69 270 ASN A C 1
ATOM 1976 O O . ASN A 1 270 ? 2.025 10.361 -1.129 1.00 93.69 270 ASN A O 1
ATOM 1980 N N . LYS A 1 271 ? 3.604 9.223 -0.004 1.00 94.25 271 LYS A N 1
ATOM 1981 C CA . LYS A 1 271 ? 4.764 9.685 -0.762 1.00 94.25 271 LYS A CA 1
ATOM 1982 C C . LYS A 1 271 ? 5.575 8.467 -1.183 1.00 94.25 271 LYS A C 1
ATOM 1984 O O . LYS A 1 271 ? 6.119 7.774 -0.323 1.00 94.25 271 LYS A O 1
ATOM 1989 N N . SER A 1 272 ? 5.671 8.240 -2.488 1.00 91.88 272 SER A N 1
ATOM 1990 C CA . SER A 1 272 ? 6.356 7.092 -3.077 1.00 91.88 272 SER A CA 1
ATOM 1991 C C . SER A 1 272 ? 7.527 7.533 -3.949 1.00 91.88 272 SER A C 1
ATOM 1993 O O . SER A 1 272 ? 7.415 8.491 -4.718 1.00 91.88 272 SER A O 1
ATOM 1995 N N . GLN A 1 273 ? 8.656 6.840 -3.830 1.00 92.00 273 GLN A N 1
ATOM 1996 C CA . GLN A 1 273 ? 9.811 7.027 -4.693 1.00 92.00 273 GLN A CA 1
ATOM 1997 C C . GLN A 1 273 ? 9.499 6.482 -6.083 1.00 92.00 273 GLN A C 1
ATOM 1999 O O . GLN A 1 273 ? 9.117 5.325 -6.253 1.00 92.00 273 GLN A O 1
ATOM 2004 N N . ARG A 1 274 ? 9.682 7.330 -7.090 1.00 92.69 274 ARG A N 1
ATOM 2005 C CA . ARG A 1 274 ? 9.602 6.970 -8.502 1.00 92.69 274 ARG A CA 1
ATOM 2006 C C . ARG A 1 274 ? 10.953 7.190 -9.148 1.00 92.69 274 ARG A C 1
ATOM 2008 O O . ARG A 1 274 ? 11.709 8.073 -8.746 1.00 92.69 274 ARG A O 1
ATOM 2015 N N . TYR A 1 275 ? 11.246 6.367 -10.137 1.00 94.38 275 TYR A N 1
ATOM 2016 C CA . TYR A 1 275 ? 12.482 6.440 -10.893 1.00 94.38 275 TYR A CA 1
ATOM 2017 C C . TYR A 1 275 ? 12.185 7.008 -12.271 1.00 94.38 275 TYR A C 1
ATOM 2019 O O . TYR A 1 275 ? 11.071 6.863 -12.770 1.00 94.38 275 TYR A O 1
ATOM 2027 N N . PHE A 1 276 ? 13.170 7.662 -12.868 1.00 94.50 276 PHE A N 1
ATOM 2028 C CA . PHE A 1 276 ? 13.105 8.135 -14.243 1.00 94.50 276 PHE A CA 1
ATOM 2029 C C . PHE A 1 276 ? 14.496 8.096 -14.860 1.00 94.50 276 PHE A C 1
ATOM 2031 O O . PHE A 1 276 ? 15.494 8.240 -14.155 1.00 94.50 276 PHE A O 1
ATOM 2038 N N . PHE A 1 277 ? 14.553 7.920 -16.170 1.00 96.19 277 PHE A N 1
ATOM 2039 C CA . PHE A 1 277 ? 15.789 7.934 -16.939 1.00 96.19 277 PHE A CA 1
ATOM 2040 C C . PHE A 1 277 ? 15.959 9.272 -17.653 1.00 96.19 277 PHE A C 1
ATOM 2042 O O . PHE A 1 277 ? 14.996 9.794 -18.223 1.00 96.19 277 PHE A O 1
ATOM 2049 N N . ASP A 1 278 ? 17.173 9.818 -17.631 1.00 94.12 278 ASP A N 1
ATOM 2050 C CA . ASP A 1 278 ? 17.559 10.899 -18.538 1.00 94.12 278 ASP A CA 1
ATOM 2051 C C . ASP A 1 278 ? 17.780 10.367 -19.970 1.00 94.12 278 ASP A C 1
ATOM 2053 O O . ASP A 1 278 ? 17.761 9.159 -20.215 1.00 94.12 278 ASP A O 1
ATOM 2057 N N . ALA A 1 279 ? 18.018 11.262 -20.933 1.00 89.38 279 ALA A N 1
ATOM 2058 C CA . ALA A 1 279 ? 18.267 10.882 -22.330 1.00 89.38 279 ALA A CA 1
ATOM 2059 C C . ALA A 1 279 ? 19.495 9.968 -22.511 1.00 89.38 279 ALA A C 1
ATOM 2061 O O . ALA A 1 279 ? 19.585 9.241 -23.499 1.00 89.38 279 ALA A O 1
ATOM 2062 N N . ASN A 1 280 ? 20.420 9.974 -21.548 1.00 89.94 280 ASN A N 1
ATOM 2063 C CA . ASN A 1 280 ? 21.602 9.126 -21.544 1.00 89.94 280 ASN A CA 1
ATOM 2064 C C . ASN A 1 280 ? 21.342 7.775 -20.868 1.00 89.94 280 ASN A C 1
ATOM 2066 O O . ASN A 1 280 ? 22.273 6.979 -20.781 1.00 89.94 280 ASN A O 1
ATOM 2070 N N . GLY A 1 281 ? 20.128 7.503 -20.378 1.00 89.00 281 GLY A N 1
ATOM 2071 C CA . GLY A 1 281 ? 19.754 6.285 -19.661 1.00 89.00 281 GLY A CA 1
ATOM 2072 C C . GLY A 1 281 ? 20.294 6.211 -18.231 1.00 89.00 281 GLY A C 1
ATOM 2073 O O . GLY A 1 281 ? 20.438 5.112 -17.697 1.00 89.00 281 GLY A O 1
ATOM 2074 N N . ASN A 1 282 ? 20.643 7.344 -17.613 1.00 93.38 282 ASN A N 1
ATOM 2075 C CA . ASN A 1 282 ? 20.992 7.390 -16.194 1.00 93.38 282 ASN A CA 1
ATOM 2076 C C . ASN A 1 282 ? 19.722 7.530 -15.357 1.00 93.38 282 ASN A C 1
ATOM 2078 O O . ASN A 1 282 ? 18.871 8.379 -15.628 1.00 93.38 282 ASN A O 1
ATOM 2082 N N . MET A 1 283 ? 19.607 6.702 -14.322 1.00 93.88 283 MET A N 1
ATOM 2083 C CA . MET A 1 283 ? 18.430 6.672 -13.465 1.00 93.88 283 MET A CA 1
ATOM 2084 C C . MET A 1 283 ? 18.524 7.711 -12.343 1.00 93.88 283 MET A C 1
ATOM 2086 O O . MET A 1 283 ? 19.494 7.757 -11.590 1.00 93.88 283 MET A O 1
ATOM 2090 N N . SER A 1 284 ? 17.468 8.499 -12.189 1.00 93.31 284 SER A N 1
ATOM 2091 C CA . SER A 1 284 ? 17.284 9.481 -11.122 1.00 93.31 284 SER A CA 1
ATOM 2092 C C . SER A 1 284 ? 15.980 9.220 -10.362 1.00 93.31 284 SER A C 1
ATOM 2094 O O . SER A 1 284 ? 15.129 8.446 -10.804 1.00 93.31 284 SER A O 1
ATOM 2096 N N . LYS A 1 285 ? 15.827 9.838 -9.184 1.00 92.50 285 LYS A N 1
ATOM 2097 C CA . LYS A 1 285 ? 14.674 9.636 -8.287 1.00 92.50 285 LYS A CA 1
ATOM 2098 C C . LYS A 1 285 ? 13.803 10.885 -8.186 1.00 92.50 285 LYS A C 1
ATOM 2100 O O . LYS A 1 285 ? 14.322 11.993 -8.106 1.00 92.50 285 LYS A O 1
ATOM 2105 N N . GLN A 1 286 ? 12.491 10.691 -8.106 1.00 92.25 286 GLN A N 1
ATOM 2106 C CA . GLN A 1 286 ? 11.494 11.714 -7.776 1.00 92.25 286 GLN A CA 1
ATOM 2107 C C . GLN A 1 286 ? 10.525 11.182 -6.722 1.00 92.25 286 GLN A C 1
ATOM 2109 O O . GLN A 1 286 ? 10.447 9.977 -6.480 1.00 92.25 286 GLN A O 1
ATOM 2114 N N . ILE A 1 287 ? 9.776 12.084 -6.092 1.00 92.19 287 ILE A N 1
ATOM 2115 C CA . ILE A 1 287 ? 8.727 11.724 -5.140 1.00 92.19 287 ILE A CA 1
ATOM 2116 C C . ILE A 1 287 ? 7.373 11.990 -5.785 1.00 92.19 287 ILE A C 1
ATOM 2118 O O . ILE A 1 287 ? 7.050 13.132 -6.099 1.00 92.19 287 ILE A O 1
ATOM 2122 N N . ALA A 1 288 ? 6.573 10.939 -5.934 1.00 92.06 288 ALA A N 1
ATOM 2123 C CA . ALA A 1 288 ? 5.164 11.054 -6.272 1.00 92.06 288 ALA A CA 1
ATOM 2124 C C . ALA A 1 288 ? 4.343 11.121 -4.982 1.00 92.06 288 ALA A C 1
ATOM 2126 O O . ALA A 1 288 ? 4.525 10.294 -4.086 1.00 92.06 288 ALA A O 1
ATOM 2127 N N . ALA A 1 289 ? 3.446 12.100 -4.888 1.00 93.00 289 ALA A N 1
ATOM 2128 C CA . ALA A 1 289 ? 2.500 12.215 -3.787 1.00 93.00 289 ALA A CA 1
ATOM 2129 C C . ALA A 1 289 ? 1.102 11.794 -4.250 1.00 93.00 289 ALA A C 1
ATOM 2131 O O . ALA A 1 289 ? 0.671 12.172 -5.336 1.00 93.00 289 ALA A O 1
ATOM 2132 N N . GLY A 1 290 ? 0.401 11.024 -3.425 1.00 91.19 290 GLY A N 1
ATOM 2133 C CA . GLY A 1 290 ? -0.982 10.621 -3.660 1.00 91.19 290 GLY A CA 1
ATOM 2134 C C . GLY A 1 290 ? -1.807 10.804 -2.396 1.00 91.19 290 GLY A C 1
ATOM 2135 O O . GLY A 1 290 ? -1.352 10.443 -1.312 1.00 91.19 290 GLY A O 1
ATOM 2136 N N . ASN A 1 291 ? -3.012 11.347 -2.540 1.00 94.06 291 ASN A N 1
ATOM 2137 C CA . ASN A 1 291 ? -3.963 11.501 -1.446 1.00 94.06 291 ASN A CA 1
ATOM 2138 C C . ASN A 1 291 ? -5.211 10.684 -1.775 1.00 94.06 291 ASN A C 1
ATOM 2140 O O . ASN A 1 291 ? -5.701 10.756 -2.901 1.00 94.06 291 ASN A O 1
ATOM 2144 N N . TYR A 1 292 ? -5.695 9.906 -0.818 1.00 93.31 292 TYR A N 1
ATOM 2145 C CA . TYR A 1 292 ? -6.938 9.154 -0.949 1.00 93.31 292 TYR A CA 1
ATOM 2146 C C . TYR A 1 292 ? -7.566 8.927 0.422 1.00 93.31 292 TYR A C 1
ATOM 2148 O O . TYR A 1 292 ? -6.876 8.995 1.441 1.00 93.31 292 TYR A O 1
ATOM 2156 N N . ASP A 1 293 ? -8.853 8.608 0.427 1.00 92.88 293 ASP A N 1
ATOM 2157 C CA . ASP A 1 293 ? -9.587 8.274 1.639 1.00 92.88 293 ASP A CA 1
ATOM 2158 C C . ASP A 1 293 ? -9.780 6.760 1.739 1.00 92.88 293 ASP A C 1
ATOM 2160 O O . ASP A 1 293 ? -9.949 6.067 0.733 1.00 92.88 293 ASP A O 1
ATOM 2164 N N . ASN A 1 294 ? -9.724 6.239 2.961 1.00 89.81 294 ASN A N 1
ATOM 2165 C CA . ASN A 1 294 ? -10.046 4.856 3.276 1.00 89.81 294 ASN A CA 1
ATOM 2166 C C . ASN A 1 294 ? -11.098 4.800 4.382 1.00 89.81 294 ASN A C 1
ATOM 2168 O O . ASN A 1 294 ? -11.096 5.620 5.300 1.00 89.81 294 ASN A O 1
ATOM 2172 N N . MET A 1 295 ? -11.953 3.791 4.315 1.00 93.38 295 MET A N 1
ATOM 2173 C CA . MET A 1 295 ? -13.023 3.556 5.266 1.00 93.38 295 MET A CA 1
ATOM 2174 C C . MET A 1 295 ? -12.868 2.157 5.856 1.00 93.38 295 MET A C 1
ATOM 2176 O O . MET A 1 295 ? -12.717 1.185 5.117 1.00 93.38 295 MET A O 1
ATOM 2180 N N . THR A 1 296 ? -12.905 2.055 7.180 1.00 93.00 296 THR A N 1
ATOM 2181 C CA . THR A 1 296 ? -12.713 0.792 7.903 1.00 93.00 296 THR A CA 1
ATOM 2182 C C . THR A 1 296 ? -13.927 0.515 8.771 1.00 93.00 296 THR A C 1
ATOM 2184 O O . THR A 1 296 ? -14.407 1.406 9.466 1.00 93.00 296 THR A O 1
ATOM 2187 N N . PHE A 1 297 ? -14.387 -0.731 8.766 1.00 94.75 297 PHE A N 1
ATOM 2188 C CA . PHE A 1 297 ? -15.406 -1.230 9.682 1.00 94.75 297 PHE A CA 1
ATOM 2189 C C . PHE A 1 297 ? -14.830 -2.405 10.461 1.00 94.75 297 PHE A C 1
ATOM 2191 O O . PHE A 1 297 ? -14.043 -3.186 9.924 1.00 94.75 297 PHE A O 1
ATOM 2198 N N . GLY A 1 298 ? -15.227 -2.540 11.717 1.00 93.25 298 GLY A N 1
ATOM 2199 C CA . GLY A 1 298 ? -14.832 -3.657 12.559 1.00 93.25 298 GLY A CA 1
ATOM 2200 C C . GLY A 1 298 ? -15.915 -3.985 13.569 1.00 93.25 298 GLY A C 1
ATOM 2201 O O . GLY A 1 298 ? -16.731 -3.133 13.914 1.00 93.25 298 GLY A O 1
ATOM 2202 N N . GLY A 1 299 ? -15.904 -5.224 14.041 1.00 94.50 299 GLY A N 1
ATOM 2203 C CA . GLY A 1 299 ? -16.738 -5.662 15.144 1.00 94.50 299 GLY A CA 1
ATOM 2204 C C . GLY A 1 299 ? -16.003 -6.686 15.993 1.00 94.50 299 GLY A C 1
ATOM 2205 O O . GLY A 1 299 ? -15.195 -7.467 15.482 1.00 94.50 299 GLY A O 1
ATOM 2206 N N . ASN A 1 300 ? -16.301 -6.681 17.283 1.00 92.00 300 ASN A N 1
ATOM 2207 C CA . ASN A 1 300 ? -15.824 -7.656 18.245 1.00 92.00 300 ASN A CA 1
ATOM 2208 C C . ASN A 1 300 ? -17.002 -8.154 19.083 1.00 92.00 300 ASN A C 1
ATOM 2210 O O . ASN A 1 300 ? -17.869 -7.370 19.468 1.00 92.00 300 ASN A O 1
ATOM 2214 N N . LEU A 1 301 ? -16.999 -9.452 19.374 1.00 92.88 301 LEU A N 1
ATOM 2215 C CA . LEU A 1 301 ? -17.902 -10.101 20.313 1.00 92.88 301 LEU A CA 1
ATOM 2216 C C . LEU A 1 301 ? -17.066 -11.024 21.198 1.00 92.88 301 LEU A C 1
ATOM 2218 O O . LEU A 1 301 ? -16.247 -11.794 20.698 1.00 92.88 301 LEU A O 1
ATOM 2222 N N . THR A 1 302 ? -17.282 -10.942 22.502 1.00 91.12 302 THR A N 1
ATOM 2223 C CA . THR A 1 302 ? -16.635 -11.767 23.519 1.00 91.12 302 THR A CA 1
ATOM 2224 C C . THR A 1 302 ? -17.709 -12.305 24.455 1.00 91.12 302 THR A C 1
ATOM 2226 O O . THR A 1 302 ? -18.543 -11.541 24.933 1.00 91.12 302 THR A O 1
ATOM 2229 N N . VAL A 1 303 ? -17.678 -13.604 24.737 1.00 89.69 303 VAL A N 1
ATOM 2230 C CA . VAL A 1 303 ? -18.537 -14.259 25.733 1.00 89.69 303 VAL A CA 1
ATOM 2231 C C . VAL A 1 303 ? -17.624 -14.950 26.734 1.00 89.69 303 VAL A C 1
ATOM 2233 O O . VAL A 1 303 ? -16.623 -15.545 26.328 1.00 89.69 303 VAL A O 1
ATOM 2236 N N . GLY A 1 304 ? -17.933 -14.855 28.022 1.00 87.12 304 GLY A N 1
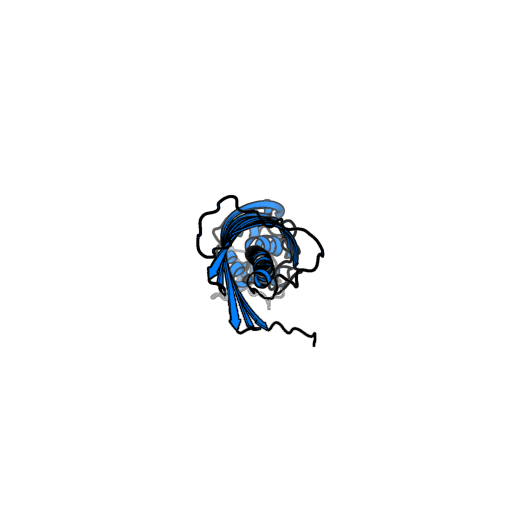ATOM 2237 C CA . GLY A 1 304 ? -17.101 -15.442 29.064 1.00 87.12 304 GLY A CA 1
ATOM 2238 C C . GLY A 1 304 ? -17.885 -15.859 30.298 1.00 87.12 304 GLY A C 1
ATOM 2239 O O . GLY A 1 304 ? -19.077 -15.573 30.419 1.00 87.12 304 GLY A O 1
ATOM 2240 N N . TYR A 1 305 ? -17.183 -16.569 31.178 1.00 85.12 305 TYR A N 1
ATOM 2241 C CA . TYR A 1 305 ? -17.674 -17.037 32.464 1.00 85.12 305 TYR A CA 1
ATOM 2242 C C . TYR A 1 305 ? -16.711 -16.593 33.566 1.00 85.12 305 TYR A C 1
ATOM 2244 O O . TYR A 1 305 ? -15.516 -16.891 33.484 1.00 85.12 305 TYR A O 1
ATOM 2252 N N . ASP A 1 306 ? -17.225 -15.917 34.585 1.00 80.25 306 ASP A N 1
ATOM 2253 C CA . ASP A 1 306 ? -16.464 -15.471 35.745 1.00 80.25 306 ASP A CA 1
ATOM 2254 C C . ASP A 1 306 ? -16.508 -16.573 36.822 1.00 80.25 306 ASP A C 1
ATOM 2256 O O . ASP A 1 306 ? -17.550 -16.874 37.401 1.00 80.25 306 ASP A O 1
ATOM 2260 N N . TYR A 1 307 ? -15.373 -17.238 37.064 1.00 75.56 307 TYR A N 1
ATOM 2261 C CA . TYR A 1 307 ? -15.245 -18.264 38.105 1.00 75.56 307 TYR A CA 1
ATOM 2262 C C . TYR A 1 307 ? -14.621 -17.663 39.367 1.00 75.56 307 TYR A C 1
ATOM 2264 O O . TYR A 1 307 ? -13.425 -17.368 39.390 1.00 75.56 307 TYR A O 1
ATOM 2272 N N . ASN A 1 308 ? -15.410 -17.531 40.433 1.00 72.38 308 ASN A N 1
ATOM 2273 C CA . ASN A 1 308 ? -14.895 -17.181 41.756 1.00 72.38 308 ASN A CA 1
ATOM 2274 C C . ASN A 1 308 ? -14.323 -18.431 42.438 1.00 72.38 308 ASN A C 1
ATOM 2276 O O . ASN A 1 308 ? -15.059 -19.318 42.857 1.00 72.38 308 ASN A O 1
ATOM 2280 N N . ALA A 1 309 ? -12.994 -18.501 42.545 1.00 60.88 309 ALA A N 1
ATOM 2281 C CA . ALA A 1 309 ? -12.271 -19.657 43.085 1.00 60.88 309 ALA A CA 1
ATOM 2282 C C . ALA A 1 309 ? -12.144 -19.684 44.623 1.00 60.88 309 ALA A C 1
ATOM 2284 O O . ALA A 1 309 ? -11.362 -20.478 45.140 1.00 60.88 309 ALA A O 1
ATOM 2285 N N . MET A 1 310 ? -12.862 -18.827 45.356 1.00 52.72 310 MET A N 1
ATOM 2286 C CA . MET A 1 310 ? -12.821 -18.799 46.822 1.00 52.72 310 MET A CA 1
ATOM 2287 C C . MET A 1 310 ? -14.119 -19.358 47.411 1.00 52.72 310 MET A C 1
ATOM 2289 O O . MET A 1 310 ? -15.135 -18.668 47.464 1.00 52.72 310 MET A O 1
ATOM 2293 N N . GLN A 1 311 ? -14.040 -20.616 47.848 1.00 41.06 311 GLN A N 1
ATOM 2294 C CA . GLN A 1 311 ? -14.858 -21.212 48.905 1.00 41.06 311 GLN A CA 1
ATOM 2295 C C . GLN A 1 311 ? -13.914 -21.818 49.940 1.00 41.06 311 GLN A C 1
ATOM 2297 O O . GLN A 1 311 ? -12.929 -22.464 49.510 1.00 41.06 311 GLN A O 1
#

Radius of gyration: 32.7 Å; Cα contacts (8 Å, |Δi|>4): 559; chains: 1; bounding box: 68×39×104 Å

Nearest PDB structures (foldseek):
  2qom-assembly2_B  TM=5.777E-01  e=1.093E-01  Escherichia coli O157:H7
  4v3h-assembly2_B  TM=5.424E-01  e=3.213E-01  Klebsiella oxytoca
  4k3c-assembly1_A  TM=5.848E-01  e=1.454E+00  [Haemophilus] ducreyi
  3qra-assembly1_A  TM=5.457E-01  e=3.445E+00  Yersinia pestis
  2vdf-assembly1_A  TM=3.160E-01  e=1.619E+00  Neisseria meningitidis